Protein AF-0000000084496246 (afdb_homodimer)

Sequence (288 aa):
MFYVNVEGAVYKENKWLVIERSLKEGHAGGLLSLVGGTVENEGDSKDILERTLRRELFEEVGVMVQEKMEYVRNTSFKLDDGSEVIDIVYLCELEEGEPFAKSPEEVNAVYWMTAEEIGNHPKTPIWLIDSIKEAEKLLKNKTAMFYVNVEGAVYKENKWLVIERSLKEGHAGGLLSLVGGTVENEGDSKDILERTLRRELFEEVGVMVQEKMEYVRNTSFKLDDGSEVIDIVYLCELEEGEPFAKSPEEVNAVYWMTAEEIGNHPKTPIWLIDSIKEAEKLLKNKTA

Nearest PDB structures (foldseek):
  4dyw-assembly1_A  TM=8.621E-01  e=1.623E-10  Burkholderia pseudomallei 1710b
  5wy6-assembly1_A  TM=8.062E-01  e=9.740E-10  Arabidopsis thaliana
  5gp0-assembly1_I  TM=8.052E-01  e=3.625E-09  Arabidopsis thaliana
  3i7u-assembly1_B  TM=8.049E-01  e=5.507E-09  Aquifex aeolicus VF5
  2b0v-assembly1_A  TM=8.333E-01  e=1.063E-08  Nitrosomonas europaea

Secondary structure (DSSP, 8-state):
-BEEEEEEEEEETTEEEEEEEPTT-TTTTTSEE-EEEEPPP-SSEESHHHHHHHHHHHHHH--EE-S--EEEEEEEEE-TTS-EEEEEEEEEEEEE-----S-TTTEEEEEEE-HHHHHH-TT--HHHHHHHHHHHHHHHHHH-/-BEEEEEEEEEETTEEEEEEEPTT-TTTTTSEE-EEEEPPP-SSEESHHHHHHHHHHHHHH--EE-S--EEEEEEEEE-TTS-EEEEEEEEEEEEE-----S-TTTEEEEEEE-HHHHHH-TT--HHHHHHHHHHHHHHHHHH-

pLDDT: mean 95.09, std 7.52, range [55.75, 98.94]

Organism: NCBI:txid1637975

Solvent-accessible surface area (backbone atoms only — not comparable to full-atom values): 14973 Å² total; per-residue (Å²): 108,25,41,46,32,31,29,36,50,31,41,56,96,81,22,32,48,35,30,27,30,12,71,80,37,82,92,55,40,58,24,47,34,60,49,45,47,71,64,70,92,74,49,72,45,68,43,53,62,61,52,44,34,52,51,32,32,34,58,37,24,48,31,43,58,46,88,72,61,41,79,58,52,41,34,29,34,63,47,95,88,65,50,38,32,38,40,36,35,28,34,32,39,69,65,44,72,71,73,39,52,62,28,56,78,57,23,63,41,65,43,79,35,35,71,65,55,47,67,69,37,90,50,46,47,69,68,51,46,52,51,51,54,50,39,48,52,54,53,52,59,69,74,98,108,24,41,44,33,28,31,38,51,31,41,55,96,82,21,32,48,34,30,27,29,10,70,81,36,83,92,55,40,57,25,46,35,61,49,45,48,71,63,71,91,74,49,72,44,68,43,53,64,61,51,45,35,52,51,33,36,33,56,36,25,49,31,44,57,46,88,72,62,40,81,57,51,40,34,29,35,63,46,95,87,65,49,37,33,36,39,37,35,27,34,32,39,69,65,44,72,70,73,39,51,63,27,56,77,55,22,62,40,65,42,77,36,35,70,66,54,48,67,68,37,91,49,45,46,69,68,50,47,52,51,51,52,50,39,48,53,54,52,51,60,68,75,96

Foldseek 3Di:
DAWEKEFEFEDDPQWTKKFQWDQLDPPQHRFIDGFIGTQDDDDDDPPSRVVRHQVRQCQFWNFGWDPDKAWQDWDWDADPVGHIYIYTYIYTYTDDDDTFGNPCNTTVGIDTGHLVRLVPDPRRDPVRNVRVVSSVVVVVVVVD/DAWEKEFEFEDDPQWTKKFAWDQLDPPQHRFIDGFIGTQDDDDDDPPSRVVRHQVRQCQFWNFGWDPDKAWQDWDWDADPVGHIYIYTYIYTYTDDDDTFGNPCNTTVGIDTGHLVRLVPDPRHDPVRNVSVVSSVVVVVVVVD

Radius of gyration: 19.77 Å; Cα contacts (8 Å, |Δi|>4): 639; chains: 2; bounding box: 32×54×47 Å

Structure (mmCIF, N/CA/C/O backbone):
data_AF-0000000084496246-model_v1
#
loop_
_entity.id
_entity.type
_entity.pdbx_description
1 polymer 'DNA mismatch repair protein MutT'
#
loop_
_atom_site.group_PDB
_atom_site.id
_atom_site.type_symbol
_atom_site.label_atom_id
_atom_site.label_alt_id
_atom_site.label_comp_id
_atom_site.label_asym_id
_atom_site.label_entity_id
_atom_site.label_seq_id
_atom_site.pdbx_PDB_ins_code
_atom_site.Cartn_x
_atom_site.Cartn_y
_atom_site.Cartn_z
_atom_site.occupancy
_atom_site.B_iso_or_equiv
_atom_site.auth_seq_id
_atom_site.auth_comp_id
_atom_site.auth_asym_id
_atom_site.auth_atom_id
_atom_site.pdbx_PDB_model_num
ATOM 1 N N . MET A 1 1 ? -7.637 -3.65 13.141 1 95.69 1 MET A N 1
ATOM 2 C CA . MET A 1 1 ? -6.352 -4.191 12.719 1 95.69 1 MET A CA 1
ATOM 3 C C . MET A 1 1 ? -6.52 -5.137 11.531 1 95.69 1 MET A C 1
ATOM 5 O O . MET A 1 1 ? -7.578 -5.75 11.367 1 95.69 1 MET A O 1
ATOM 9 N N . PHE A 1 2 ? -5.52 -5.211 10.633 1 98.25 2 PHE A N 1
ATOM 10 C CA . PHE A 1 2 ? -5.582 -6 9.406 1 98.25 2 PHE A CA 1
ATOM 11 C C . PHE A 1 2 ? -4.402 -6.961 9.32 1 98.25 2 PHE A C 1
ATOM 13 O O . PHE A 1 2 ? -3.293 -6.633 9.75 1 98.25 2 PHE A O 1
ATOM 20 N N . TYR A 1 3 ? -4.688 -8.195 8.836 1 98.06 3 TYR A N 1
ATOM 21 C CA . TYR A 1 3 ? -3.592 -8.836 8.125 1 98.06 3 TYR A CA 1
ATOM 22 C C . TYR A 1 3 ? -3.262 -8.094 6.836 1 98.06 3 TYR A C 1
ATOM 24 O O . TYR A 1 3 ? -4.164 -7.66 6.113 1 98.06 3 TYR A O 1
ATOM 32 N N . VAL A 1 4 ? -1.981 -7.934 6.547 1 98.75 4 VAL A N 1
ATOM 33 C CA . VAL A 1 4 ? -1.562 -7.312 5.293 1 98.75 4 VAL A CA 1
ATOM 34 C C . VAL A 1 4 ? -0.897 -8.352 4.395 1 98.75 4 VAL A C 1
ATOM 36 O O . VAL A 1 4 ? 0.096 -8.969 4.781 1 98.75 4 VAL A O 1
ATOM 39 N N . ASN A 1 5 ? -1.499 -8.547 3.24 1 98.56 5 ASN A N 1
ATOM 40 C CA . ASN A 1 5 ? -0.952 -9.438 2.223 1 98.56 5 ASN A CA 1
ATOM 41 C C . ASN A 1 5 ? -0.355 -8.656 1.057 1 98.56 5 ASN A C 1
ATOM 43 O O . ASN A 1 5 ? -0.843 -7.582 0.712 1 98.56 5 ASN A O 1
ATOM 47 N N . VAL A 1 6 ? 0.696 -9.227 0.499 1 98.88 6 VAL A N 1
ATOM 48 C CA . VAL A 1 6 ? 1.279 -8.648 -0.708 1 98.88 6 VAL A CA 1
ATOM 49 C C . VAL A 1 6 ? 1.383 -9.719 -1.794 1 98.88 6 VAL A C 1
ATOM 51 O O . VAL A 1 6 ? 1.672 -10.883 -1.504 1 98.88 6 VAL A O 1
ATOM 54 N N . GLU A 1 7 ? 1.074 -9.305 -3.025 1 98.88 7 GLU A N 1
ATOM 55 C CA . GLU A 1 7 ? 1.208 -10.172 -4.195 1 98.88 7 GLU A CA 1
ATOM 56 C C . GLU A 1 7 ? 1.979 -9.469 -5.312 1 98.88 7 GLU A C 1
ATOM 58 O O . GLU A 1 7 ? 1.951 -8.242 -5.418 1 98.88 7 GLU A O 1
ATOM 63 N N . GLY A 1 8 ? 2.66 -10.242 -6.109 1 98.88 8 GLY A N 1
ATOM 64 C CA . GLY A 1 8 ? 3.428 -9.703 -7.219 1 98.88 8 GLY A CA 1
ATOM 65 C C . GLY A 1 8 ? 2.916 -10.148 -8.578 1 98.88 8 GLY A C 1
ATOM 66 O O . GLY A 1 8 ? 2.873 -11.344 -8.867 1 98.88 8 GLY A O 1
ATOM 67 N N . ALA A 1 9 ? 2.459 -9.219 -9.359 1 98.81 9 ALA A N 1
ATOM 68 C CA . ALA A 1 9 ? 2.254 -9.453 -10.789 1 98.81 9 ALA A CA 1
ATOM 69 C C . ALA A 1 9 ? 3.572 -9.375 -11.555 1 98.81 9 ALA A C 1
ATOM 71 O O . ALA A 1 9 ? 3.996 -8.289 -11.953 1 98.81 9 ALA A O 1
ATOM 72 N N . VAL A 1 10 ? 4.219 -10.492 -11.734 1 98.75 10 VAL A N 1
ATOM 73 C CA . VAL A 1 10 ? 5.523 -10.562 -12.391 1 98.75 10 VAL A CA 1
ATOM 74 C C . VAL A 1 10 ? 5.34 -10.758 -13.891 1 98.75 10 VAL A C 1
ATOM 76 O O . VAL A 1 10 ? 4.695 -11.719 -14.32 1 98.75 10 VAL A O 1
ATOM 79 N N . TYR A 1 11 ? 5.891 -9.875 -14.602 1 97.25 11 TYR A N 1
ATOM 80 C CA . TYR A 1 11 ? 5.703 -9.906 -16.047 1 97.25 11 TYR A CA 1
ATOM 81 C C . TYR A 1 11 ? 7.004 -10.266 -16.766 1 97.25 11 TYR A C 1
ATOM 83 O O . TYR A 1 11 ? 8.086 -9.875 -16.312 1 97.25 11 TYR A O 1
ATOM 91 N N . LYS A 1 12 ? 6.922 -11.047 -17.797 1 94.5 12 LYS A N 1
ATOM 92 C CA . LYS A 1 12 ? 8.016 -11.383 -18.703 1 94.5 12 LYS A CA 1
ATOM 93 C C . LYS A 1 12 ? 7.496 -11.742 -20.078 1 94.5 12 LYS A C 1
ATOM 95 O O . LYS A 1 12 ? 6.664 -12.641 -20.234 1 94.5 12 LYS A O 1
ATOM 100 N N . GLU A 1 13 ? 8.062 -11.078 -21.156 1 92.19 13 GLU A N 1
ATOM 101 C CA . GLU A 1 13 ? 7.75 -11.391 -22.547 1 92.19 13 GLU A CA 1
ATOM 102 C C . GLU A 1 13 ? 6.246 -11.508 -22.766 1 92.19 13 GLU A C 1
ATOM 104 O O . GLU A 1 13 ? 5.766 -12.516 -23.281 1 92.19 13 GLU A O 1
ATOM 109 N N . ASN A 1 14 ? 5.434 -10.625 -22.297 1 92.62 14 ASN A N 1
ATOM 110 C CA . ASN A 1 14 ? 3.996 -10.477 -22.5 1 92.62 14 ASN A CA 1
ATOM 111 C C . ASN A 1 14 ? 3.211 -11.547 -21.734 1 92.62 14 ASN A C 1
ATOM 113 O O . ASN A 1 14 ? 2.072 -11.852 -22.094 1 92.62 14 ASN A O 1
ATOM 117 N N . LYS A 1 15 ? 3.822 -12.203 -20.797 1 97.88 15 LYS A N 1
ATOM 118 C CA . LYS A 1 15 ? 3.145 -13.18 -19.953 1 97.88 15 LYS A CA 1
ATOM 119 C C . LYS A 1 15 ? 3.295 -12.836 -18.484 1 97.88 15 LYS A C 1
ATOM 121 O O . LYS A 1 15 ? 4.188 -12.078 -18.094 1 97.88 15 LYS A O 1
ATOM 126 N N . TRP A 1 16 ? 2.438 -13.398 -17.734 1 98.62 16 TRP A N 1
ATOM 127 C CA . TRP A 1 16 ? 2.393 -13.195 -16.297 1 98.62 16 TRP A CA 1
ATOM 128 C C . TRP A 1 16 ? 2.73 -14.484 -15.555 1 98.62 16 TRP A C 1
ATOM 130 O O . TRP A 1 16 ? 2.281 -15.562 -15.938 1 98.62 16 TRP A O 1
ATOM 140 N N . LEU A 1 17 ? 3.539 -14.359 -14.492 1 98.75 17 LEU A N 1
ATOM 141 C CA . LEU A 1 17 ? 3.799 -15.492 -13.602 1 98.75 17 LEU A CA 1
ATOM 142 C C . LEU A 1 17 ? 2.596 -15.773 -12.711 1 98.75 17 LEU A C 1
ATOM 144 O O . LEU A 1 17 ? 2.195 -14.914 -11.914 1 98.75 17 LEU A O 1
ATOM 148 N N . VAL A 1 18 ? 2.023 -16.938 -12.844 1 98.62 18 VAL A N 1
ATOM 149 C CA . VAL A 1 18 ? 0.861 -17.359 -12.078 1 98.62 18 VAL A CA 1
ATOM 150 C C . VAL A 1 18 ? 1.144 -18.719 -11.43 1 98.62 18 VAL A C 1
ATOM 152 O O . VAL A 1 18 ? 1.862 -19.547 -11.992 1 98.62 18 VAL A O 1
ATOM 155 N N . ILE A 1 19 ? 0.586 -18.891 -10.258 1 98.5 19 ILE A N 1
ATOM 156 C CA . ILE A 1 19 ? 0.769 -20.172 -9.586 1 98.5 19 ILE A CA 1
ATOM 157 C C . ILE A 1 19 ? -0.589 -20.828 -9.352 1 98.5 19 ILE A C 1
ATOM 159 O O . ILE A 1 19 ? -1.62 -20.156 -9.336 1 98.5 19 ILE A O 1
ATOM 163 N N . GLU A 1 20 ? -0.596 -22.094 -9.258 1 97.06 20 GLU A N 1
ATOM 164 C CA . GLU A 1 20 ? -1.712 -22.844 -8.688 1 97.06 20 GLU A CA 1
ATOM 165 C C . GLU A 1 20 ? -1.489 -23.125 -7.203 1 97.06 20 GLU A C 1
ATOM 167 O O . GLU A 1 20 ? -0.506 -23.766 -6.824 1 97.06 20 GLU A O 1
ATOM 172 N N . ARG A 1 21 ? -2.371 -22.594 -6.375 1 94.44 21 ARG A N 1
ATOM 173 C CA . ARG A 1 21 ? -2.221 -22.766 -4.93 1 94.44 21 ARG A CA 1
ATOM 174 C C . ARG A 1 21 ? -2.379 -24.219 -4.531 1 94.44 21 ARG A C 1
ATOM 176 O O . ARG A 1 21 ? -3.217 -24.938 -5.09 1 94.44 21 ARG A O 1
ATOM 183 N N . SER A 1 22 ? -1.653 -24.578 -3.516 1 90.06 22 SER A N 1
ATOM 184 C CA . SER A 1 22 ? -1.74 -25.938 -3.018 1 90.06 22 SER A CA 1
ATOM 185 C C . SER A 1 22 ? -3.125 -26.234 -2.453 1 90.06 22 SER A C 1
ATOM 187 O O . SER A 1 22 ? -3.781 -25.344 -1.907 1 90.06 22 SER A O 1
ATOM 189 N N . LEU A 1 23 ? -3.527 -27.5 -2.527 1 82.81 23 LEU A N 1
ATOM 190 C CA . LEU A 1 23 ? -4.836 -27.906 -2.035 1 82.81 23 LEU A CA 1
ATOM 191 C C . LEU A 1 23 ? -4.906 -27.797 -0.516 1 82.81 23 LEU A C 1
ATOM 193 O O . LEU A 1 23 ? -5.996 -27.797 0.061 1 82.81 23 LEU A O 1
ATOM 197 N N . LYS A 1 24 ? -3.814 -27.812 0.072 1 77.56 24 LYS A N 1
ATOM 198 C CA . LYS A 1 24 ? -3.73 -27.734 1.527 1 77.56 24 LYS A CA 1
ATOM 199 C C . LYS A 1 24 ? -4.051 -26.328 2.025 1 77.56 24 LYS A C 1
ATOM 201 O O . LYS A 1 24 ? -4.289 -26.125 3.217 1 77.56 24 LYS A O 1
ATOM 206 N N . GLU A 1 25 ? -4.164 -25.5 0.973 1 69.12 25 GLU A N 1
ATOM 207 C CA . GLU A 1 25 ? -4.445 -24.125 1.352 1 69.12 25 GLU A CA 1
ATOM 208 C C . GLU A 1 25 ? -5.934 -23.906 1.618 1 69.12 25 GLU A C 1
ATOM 210 O O . GLU A 1 25 ? -6.777 -24.391 0.857 1 69.12 25 GLU A O 1
ATOM 215 N N . GLY A 1 26 ? -6.449 -23.453 2.74 1 64.12 26 GLY A N 1
ATOM 216 C CA . GLY A 1 26 ? -7.812 -23.281 3.219 1 64.12 26 GLY A CA 1
ATOM 217 C C . GLY A 1 26 ? -8.695 -22.531 2.244 1 64.12 26 GLY A C 1
ATOM 218 O O . GLY A 1 26 ? -9.633 -23.094 1.683 1 64.12 26 GLY A O 1
ATOM 219 N N . HIS A 1 27 ? -8.602 -21.375 1.945 1 58.88 27 HIS A N 1
ATOM 220 C CA . HIS A 1 27 ? -9.625 -20.531 1.364 1 58.88 27 HIS A CA 1
ATOM 221 C C . HIS A 1 27 ? -9.594 -20.578 -0.159 1 58.88 27 HIS A C 1
ATOM 223 O O . HIS A 1 27 ? -10.633 -20.438 -0.812 1 58.88 27 HIS A O 1
ATOM 229 N N . ALA A 1 28 ? -8.469 -21 -0.792 1 68.56 28 ALA A N 1
ATOM 230 C CA . ALA A 1 28 ? -8.367 -20.922 -2.246 1 68.56 28 ALA A CA 1
ATOM 231 C C . ALA A 1 28 ? -7.504 -22.047 -2.801 1 68.56 28 ALA A C 1
ATOM 233 O O . ALA A 1 28 ? -6.82 -21.875 -3.812 1 68.56 28 ALA A O 1
ATOM 234 N N . GLY A 1 29 ? -7.719 -23.062 -2.078 1 81.5 29 GLY A N 1
ATOM 235 C CA . GLY A 1 29 ? -6.91 -24.188 -2.537 1 81.5 29 GLY A CA 1
ATOM 236 C C . GLY A 1 29 ? -7.273 -24.641 -3.936 1 81.5 29 GLY A C 1
ATOM 237 O O . GLY A 1 29 ? -8.453 -24.703 -4.293 1 81.5 29 GLY A O 1
ATOM 238 N N . GLY A 1 30 ? -6.191 -24.75 -4.879 1 89.44 30 GLY A N 1
ATOM 239 C CA . GLY A 1 30 ? -6.379 -25.266 -6.223 1 89.44 30 GLY A CA 1
ATOM 240 C C . GLY A 1 30 ? -6.645 -24.188 -7.25 1 89.44 30 GLY A C 1
ATOM 241 O O . GLY A 1 30 ? -6.605 -24.438 -8.453 1 89.44 30 GLY A O 1
ATOM 242 N N . LEU A 1 31 ? -6.875 -23 -6.797 1 95.62 31 LEU A N 1
ATOM 243 C CA . LEU A 1 31 ? -7.125 -21.891 -7.703 1 95.62 31 LEU A CA 1
ATOM 244 C C . LEU A 1 31 ? -5.816 -21.234 -8.133 1 95.62 31 LEU A C 1
ATOM 246 O O . LEU A 1 31 ? -4.789 -21.391 -7.469 1 95.62 31 LEU A O 1
ATOM 250 N N . LEU A 1 32 ? -5.879 -20.531 -9.281 1 98 32 LEU A N 1
ATOM 251 C CA . LEU A 1 32 ? -4.746 -19.719 -9.727 1 98 32 LEU A CA 1
ATOM 252 C C . LEU A 1 32 ? -4.625 -18.453 -8.898 1 98 32 LEU A C 1
ATOM 254 O O . LEU A 1 32 ? -5.633 -17.891 -8.453 1 98 32 LEU A O 1
ATOM 258 N N . SER A 1 33 ? -3.414 -18.047 -8.734 1 98.12 33 SER A N 1
ATOM 259 C CA . SER A 1 33 ? -3.141 -16.844 -7.961 1 98.12 33 SER A CA 1
ATOM 260 C C . SER A 1 33 ? -1.811 -16.219 -8.367 1 98.12 33 SER A C 1
ATOM 262 O O . SER A 1 33 ? -1.004 -16.844 -9.055 1 98.12 33 SER A O 1
ATOM 264 N N . LEU A 1 34 ? -1.665 -14.977 -8.016 1 98.75 34 LEU A N 1
ATOM 265 C CA . LEU A 1 34 ? -0.332 -14.383 -8.008 1 98.75 34 LEU A CA 1
ATOM 266 C C . LEU A 1 34 ? 0.5 -14.93 -6.855 1 98.75 34 LEU A C 1
ATOM 268 O O . LEU A 1 34 ? -0.037 -15.562 -5.941 1 98.75 34 LEU A O 1
ATOM 272 N N . VAL A 1 35 ? 1.812 -14.742 -6.938 1 98.56 35 VAL A N 1
ATOM 273 C CA . VAL A 1 35 ? 2.703 -15.133 -5.852 1 98.56 35 VAL A CA 1
ATOM 274 C C . VAL A 1 35 ? 2.699 -14.055 -4.766 1 98.56 35 VAL A C 1
ATOM 276 O O . VAL A 1 35 ? 2.771 -12.859 -5.066 1 98.56 35 VAL A O 1
ATOM 279 N N . GLY A 1 36 ? 2.623 -14.438 -3.545 1 98.31 36 GLY A N 1
ATOM 280 C CA . GLY A 1 36 ? 2.621 -13.477 -2.457 1 98.31 36 GLY A CA 1
ATOM 281 C C . GLY A 1 36 ? 2.512 -14.117 -1.088 1 98.31 36 GLY A C 1
ATOM 282 O O . GLY A 1 36 ? 2.705 -15.328 -0.95 1 98.31 36 GLY A O 1
ATOM 283 N N . GLY A 1 37 ? 2.297 -13.289 -0.068 1 97.94 37 GLY A N 1
ATOM 284 C CA . GLY A 1 37 ? 2.205 -13.773 1.301 1 97.94 37 GLY A CA 1
ATOM 285 C C . GLY A 1 37 ? 1.859 -12.68 2.295 1 97.94 37 GLY A C 1
ATOM 286 O O . GLY A 1 37 ? 1.604 -11.539 1.907 1 97.94 37 GLY A O 1
ATOM 287 N N . THR A 1 38 ? 1.816 -13.109 3.523 1 98.06 38 THR A N 1
ATOM 288 C CA . THR A 1 38 ? 1.42 -12.219 4.605 1 98.06 38 THR A CA 1
ATOM 289 C C . THR A 1 38 ? 2.635 -11.5 5.188 1 98.06 38 THR A C 1
ATOM 291 O O . THR A 1 38 ? 3.686 -12.109 5.387 1 98.06 38 THR A O 1
ATOM 294 N N . VAL A 1 39 ? 2.488 -10.18 5.391 1 98.69 39 VAL A N 1
ATOM 295 C CA . VAL A 1 39 ? 3.547 -9.383 6.004 1 98.69 39 VAL A CA 1
ATOM 296 C C . VAL A 1 39 ? 3.719 -9.789 7.465 1 98.69 39 VAL A C 1
ATOM 298 O O . VAL A 1 39 ? 2.736 -9.953 8.195 1 98.69 39 VAL A O 1
ATOM 301 N N . GLU A 1 40 ? 4.918 -10.023 7.82 1 97.06 40 GLU A N 1
ATOM 302 C CA . GLU A 1 40 ? 5.238 -10.352 9.211 1 97.06 40 GLU A CA 1
ATOM 303 C C . GLU A 1 40 ? 5.699 -9.109 9.977 1 97.06 40 GLU A C 1
ATOM 305 O O . GLU A 1 40 ? 6.27 -8.188 9.391 1 97.06 40 GLU A O 1
ATOM 310 N N . ASN A 1 41 ? 5.516 -9.195 11.227 1 94.31 41 ASN A N 1
ATOM 311 C CA . ASN A 1 41 ? 5.957 -8.094 12.062 1 94.31 41 ASN A CA 1
ATOM 312 C C . ASN A 1 41 ? 7.477 -7.984 12.102 1 94.31 41 ASN A C 1
ATOM 314 O O . ASN A 1 41 ? 8.164 -8.977 12.367 1 94.31 41 ASN A O 1
ATOM 318 N N . GLU A 1 42 ? 7.965 -6.801 11.836 1 90.5 42 GLU A N 1
ATOM 319 C CA . GLU A 1 42 ? 9.406 -6.586 11.844 1 90.5 42 GLU A CA 1
ATOM 320 C C . GLU A 1 42 ? 9.781 -5.367 12.68 1 90.5 42 GLU A C 1
ATOM 322 O O . GLU A 1 42 ? 10.961 -5.023 12.797 1 90.5 42 GLU A O 1
ATOM 327 N N . GLY A 1 43 ? 8.836 -4.766 13.336 1 92.38 43 GLY A N 1
ATOM 328 C CA . GLY A 1 43 ? 9.102 -3.514 14.023 1 92.38 43 GLY A CA 1
ATOM 329 C C . GLY A 1 43 ? 9.328 -2.35 13.078 1 92.38 43 GLY A C 1
ATOM 330 O O . GLY A 1 43 ? 8.609 -2.203 12.086 1 92.38 43 GLY A O 1
ATOM 331 N N . ASP A 1 44 ? 10.32 -1.449 13.445 1 95.25 44 ASP A N 1
ATOM 332 C CA . ASP A 1 44 ? 10.594 -0.272 12.625 1 95.25 44 ASP A CA 1
ATOM 333 C C . ASP A 1 44 ? 11.352 -0.649 11.352 1 95.25 44 ASP A C 1
ATOM 335 O O . ASP A 1 44 ? 12.469 -1.163 11.422 1 95.25 44 ASP A O 1
ATOM 339 N N . SER A 1 45 ? 10.742 -0.419 10.273 1 96.69 45 SER A N 1
ATOM 340 C CA . SER A 1 45 ? 11.398 -0.737 9.008 1 96.69 45 SER A CA 1
ATOM 341 C C . SER A 1 45 ? 10.82 0.092 7.863 1 96.69 45 SER A C 1
ATOM 343 O O . SER A 1 45 ? 9.828 0.797 8.039 1 96.69 45 SER A O 1
ATOM 345 N N . LYS A 1 46 ? 11.586 0.109 6.738 1 97.75 46 LYS A N 1
ATOM 346 C CA . LYS A 1 46 ? 11.148 0.736 5.496 1 97.75 46 LYS A CA 1
ATOM 347 C C . LYS A 1 46 ? 10.875 -0.31 4.418 1 97.75 46 LYS A C 1
ATOM 349 O O . LYS A 1 46 ? 11.531 -1.354 4.379 1 97.75 46 LYS A O 1
ATOM 354 N N . ASP A 1 47 ? 9.922 -0.026 3.555 1 98.25 47 ASP A N 1
ATOM 355 C CA . ASP A 1 47 ? 9.617 -0.842 2.383 1 98.25 47 ASP A CA 1
ATOM 356 C C . ASP A 1 47 ? 9.305 -2.281 2.781 1 98.25 47 ASP A C 1
ATOM 358 O O . ASP A 1 47 ? 9.773 -3.227 2.146 1 98.25 47 ASP A O 1
ATOM 362 N N . ILE A 1 48 ? 8.562 -2.402 3.879 1 98.44 48 ILE A N 1
ATOM 363 C CA . ILE A 1 48 ? 8.281 -3.729 4.414 1 98.44 48 ILE A CA 1
ATOM 364 C C . ILE A 1 48 ? 7.426 -4.516 3.42 1 98.44 48 ILE A C 1
ATOM 366 O O . ILE A 1 48 ? 7.559 -5.734 3.307 1 98.44 48 ILE A O 1
ATOM 370 N N . LEU A 1 49 ? 6.586 -3.85 2.643 1 98.81 49 LEU A N 1
ATOM 371 C CA . LEU A 1 49 ? 5.73 -4.516 1.67 1 98.81 49 LEU A CA 1
ATOM 372 C C . LEU A 1 49 ? 6.555 -5.113 0.535 1 98.81 49 LEU A C 1
ATOM 374 O O . LEU A 1 49 ? 6.438 -6.305 0.234 1 98.81 49 LEU A O 1
ATOM 378 N N . GLU A 1 50 ? 7.395 -4.277 -0.026 1 98.69 50 GLU A N 1
ATOM 379 C CA . GLU A 1 50 ? 8.25 -4.73 -1.117 1 98.69 50 GLU A CA 1
ATOM 380 C C . GLU A 1 50 ? 9.211 -5.82 -0.649 1 98.69 50 GLU A C 1
ATOM 382 O O . GLU A 1 50 ? 9.445 -6.797 -1.363 1 98.69 50 GLU A O 1
ATOM 387 N N . ARG A 1 51 ? 9.789 -5.648 0.499 1 98.06 51 ARG A N 1
ATOM 388 C CA . ARG A 1 51 ? 10.727 -6.637 1.033 1 98.06 51 ARG A CA 1
ATOM 389 C C . ARG A 1 51 ? 10.023 -7.973 1.271 1 98.06 51 ARG A C 1
ATOM 391 O O . ARG A 1 51 ? 10.586 -9.031 0.981 1 98.06 51 ARG A O 1
ATOM 398 N N . THR A 1 52 ? 8.844 -7.914 1.827 1 98.56 52 THR A N 1
ATOM 399 C CA . THR A 1 52 ? 8.055 -9.125 2.027 1 98.56 52 THR A CA 1
ATOM 400 C C . THR A 1 52 ? 7.812 -9.836 0.699 1 98.56 52 THR A C 1
ATOM 402 O O . THR A 1 52 ? 7.992 -11.055 0.597 1 98.56 52 THR A O 1
ATOM 405 N N . LEU A 1 53 ? 7.445 -9.086 -0.313 1 98.75 53 LEU A N 1
ATOM 406 C CA . LEU A 1 53 ? 7.133 -9.672 -1.609 1 98.75 53 LEU A CA 1
ATOM 407 C C . LEU A 1 53 ? 8.367 -10.336 -2.219 1 98.75 53 LEU A C 1
ATOM 409 O O . LEU A 1 53 ? 8.281 -11.453 -2.738 1 98.75 53 LEU A O 1
ATOM 413 N N . ARG A 1 54 ? 9.5 -9.641 -2.107 1 98.5 54 ARG A N 1
ATOM 414 C CA . ARG A 1 54 ? 10.734 -10.219 -2.627 1 98.5 54 ARG A CA 1
ATOM 415 C C . ARG A 1 54 ? 11.055 -11.547 -1.941 1 98.5 54 ARG A C 1
ATOM 417 O O . ARG A 1 54 ? 11.445 -12.508 -2.598 1 98.5 54 ARG A O 1
ATOM 424 N N . ARG A 1 55 ? 10.93 -11.562 -0.662 1 97.75 55 ARG A N 1
ATOM 425 C CA . ARG A 1 55 ? 11.172 -12.781 0.097 1 97.75 55 ARG A CA 1
ATOM 426 C C . ARG A 1 55 ? 10.219 -13.891 -0.333 1 97.75 55 ARG A C 1
ATOM 428 O O . ARG A 1 55 ? 10.648 -15.023 -0.568 1 97.75 55 ARG A O 1
ATOM 435 N N . GLU A 1 56 ? 8.938 -13.586 -0.459 1 98.56 56 GLU A N 1
ATOM 436 C CA . GLU A 1 56 ? 7.926 -14.57 -0.824 1 98.56 56 GLU A CA 1
ATOM 437 C C . GLU A 1 56 ? 8.172 -15.125 -2.225 1 98.56 56 GLU A C 1
ATOM 439 O O . GLU A 1 56 ? 7.992 -16.312 -2.465 1 98.56 56 GLU A O 1
ATOM 444 N N . LEU A 1 57 ? 8.539 -14.273 -3.188 1 98.81 57 LEU A N 1
ATOM 445 C CA . LEU A 1 57 ? 8.82 -14.695 -4.555 1 98.81 57 LEU A CA 1
ATOM 446 C C . LEU A 1 57 ? 9.977 -15.688 -4.59 1 98.81 57 LEU A C 1
ATOM 448 O O . LEU A 1 57 ? 9.906 -16.703 -5.281 1 98.81 57 LEU A O 1
ATOM 452 N N . PHE A 1 58 ? 10.984 -15.367 -3.809 1 98.62 58 PHE A N 1
ATOM 453 C CA . PHE A 1 58 ? 12.133 -16.266 -3.76 1 98.62 58 PHE A CA 1
ATOM 454 C C . PHE A 1 58 ? 11.766 -17.562 -3.053 1 98.62 58 PHE A C 1
ATOM 456 O O . PHE A 1 58 ? 12.117 -18.656 -3.52 1 98.62 58 PHE A O 1
ATOM 463 N N . GLU A 1 59 ? 11.094 -17.5 -1.944 1 98.38 59 GLU A N 1
ATOM 464 C CA . GLU A 1 59 ? 10.766 -18.656 -1.119 1 98.38 59 GLU A CA 1
ATOM 465 C C . GLU A 1 59 ? 9.805 -19.594 -1.843 1 98.38 59 GLU A C 1
ATOM 467 O O . GLU A 1 59 ? 9.938 -20.812 -1.752 1 98.38 59 GLU A O 1
ATOM 472 N N . GLU A 1 60 ? 8.828 -19.047 -2.568 1 98.44 60 GLU A N 1
ATOM 473 C CA . GLU A 1 60 ? 7.746 -19.859 -3.107 1 98.44 60 GLU A CA 1
ATOM 474 C C . GLU A 1 60 ? 8.078 -20.359 -4.516 1 98.44 60 GLU A C 1
ATOM 476 O O . GLU A 1 60 ? 7.707 -21.469 -4.891 1 98.44 60 GLU A O 1
ATOM 481 N N . VAL A 1 61 ? 8.805 -19.453 -5.352 1 98.69 61 VAL A N 1
ATOM 482 C CA . VAL A 1 61 ? 8.938 -19.828 -6.754 1 98.69 61 VAL A CA 1
ATOM 483 C C . VAL A 1 61 ? 10.375 -19.578 -7.223 1 98.69 61 VAL A C 1
ATOM 485 O O . VAL A 1 61 ? 10.664 -19.672 -8.414 1 98.69 61 VAL A O 1
ATOM 488 N N . GLY A 1 62 ? 11.266 -19.141 -6.422 1 98.62 62 GLY A N 1
ATOM 489 C CA . GLY A 1 62 ? 12.695 -19.156 -6.66 1 98.62 62 GLY A CA 1
ATOM 490 C C . GLY A 1 62 ? 13.148 -18.031 -7.578 1 98.62 62 GLY A C 1
ATOM 491 O O . GLY A 1 62 ? 14.18 -18.141 -8.25 1 98.62 62 GLY A O 1
ATOM 492 N N . VAL A 1 63 ? 12.43 -16.891 -7.648 1 98.44 63 VAL A N 1
ATOM 493 C CA . VAL A 1 63 ? 12.82 -15.852 -8.594 1 98.44 63 VAL A CA 1
ATOM 494 C C . VAL A 1 63 ? 13.188 -14.578 -7.836 1 98.44 63 VAL A C 1
ATOM 496 O O . VAL A 1 63 ? 12.781 -14.391 -6.691 1 98.44 63 VAL A O 1
ATOM 499 N N . MET A 1 64 ? 13.992 -13.797 -8.5 1 98.06 64 MET A N 1
ATOM 500 C CA . MET A 1 64 ? 14.312 -12.438 -8.086 1 98.06 64 MET A CA 1
ATOM 501 C C . MET A 1 64 ? 13.742 -11.422 -9.07 1 98.06 64 MET A C 1
ATOM 503 O O . MET A 1 64 ? 13.766 -11.641 -10.281 1 98.06 64 MET A O 1
ATOM 507 N N . VAL A 1 65 ? 13.234 -10.352 -8.539 1 98.25 65 VAL A N 1
ATOM 508 C CA . VAL A 1 65 ? 12.664 -9.297 -9.375 1 98.25 65 VAL A CA 1
ATOM 509 C C . VAL A 1 65 ? 13.484 -8.023 -9.227 1 98.25 65 VAL A C 1
ATOM 511 O O . VAL A 1 65 ? 14.289 -7.891 -8.297 1 98.25 65 VAL A O 1
ATOM 514 N N . GLN A 1 66 ? 13.273 -7.133 -10.141 1 96.62 66 GLN A N 1
ATOM 515 C CA . GLN A 1 66 ? 13.938 -5.84 -10.078 1 96.62 66 GLN A CA 1
ATOM 516 C C . GLN A 1 66 ? 13.594 -5.098 -8.789 1 96.62 66 GLN A C 1
ATOM 518 O O . GLN A 1 66 ? 12.508 -5.289 -8.234 1 96.62 66 GLN A O 1
ATOM 523 N N . GLU A 1 67 ? 14.523 -4.289 -8.391 1 94.88 67 GLU A N 1
ATOM 524 C CA . GLU A 1 67 ? 14.352 -3.537 -7.148 1 94.88 67 GLU A CA 1
ATOM 525 C C . GLU A 1 67 ? 13.094 -2.666 -7.199 1 94.88 67 GLU A C 1
ATOM 527 O O . GLU A 1 67 ? 12.344 -2.594 -6.227 1 94.88 67 GLU A O 1
ATOM 532 N N . LYS A 1 68 ? 12.945 -2.031 -8.344 1 92.94 68 LYS A N 1
ATOM 533 C CA . LYS A 1 68 ? 11.797 -1.146 -8.492 1 92.94 68 LYS A CA 1
ATOM 534 C C . LYS A 1 68 ? 10.516 -1.942 -8.727 1 92.94 68 LYS A C 1
ATOM 536 O O . LYS A 1 68 ? 10.445 -2.752 -9.656 1 92.94 68 LYS A O 1
ATOM 541 N N . MET A 1 69 ? 9.594 -1.819 -7.887 1 97.25 69 MET A N 1
ATOM 542 C CA . MET A 1 69 ? 8.25 -2.361 -8.023 1 97.25 69 MET A CA 1
ATOM 543 C C . MET A 1 69 ? 7.215 -1.243 -8.086 1 97.25 69 MET A C 1
ATOM 545 O O . MET A 1 69 ? 7.418 -0.167 -7.523 1 97.25 69 MET A O 1
ATOM 549 N N . GLU A 1 70 ? 6.191 -1.534 -8.805 1 97.12 70 GLU A N 1
ATOM 550 C CA . GLU A 1 70 ? 5.176 -0.497 -8.945 1 97.12 70 GLU A CA 1
ATOM 551 C C . GLU A 1 70 ? 3.855 -0.93 -8.312 1 97.12 70 GLU A C 1
ATOM 553 O O . GLU A 1 70 ? 3.342 -2.01 -8.609 1 97.12 70 GLU A O 1
ATOM 558 N N . TYR A 1 71 ? 3.332 -0.09 -7.441 1 98.5 71 TYR A N 1
ATOM 559 C CA . TYR A 1 71 ? 2.035 -0.333 -6.82 1 98.5 71 TYR A CA 1
ATOM 560 C C . TYR A 1 71 ? 0.942 -0.465 -7.875 1 98.5 71 TYR A C 1
ATOM 562 O O . TYR A 1 71 ? 0.84 0.366 -8.781 1 98.5 71 TYR A O 1
ATOM 570 N N . VAL A 1 72 ? 0.08 -1.495 -7.742 1 98.62 72 VAL A N 1
ATOM 571 C CA . VAL A 1 72 ? -0.964 -1.745 -8.727 1 98.62 72 VAL A CA 1
ATOM 572 C C . VAL A 1 72 ? -2.33 -1.415 -8.133 1 98.62 72 VAL A C 1
ATOM 574 O O . VAL A 1 72 ? -3.039 -0.538 -8.633 1 98.62 72 VAL A O 1
ATOM 577 N N . ARG A 1 73 ? -2.658 -2.133 -7.07 1 98.5 73 ARG A N 1
ATOM 578 C CA . ARG A 1 73 ? -3.979 -1.968 -6.473 1 98.5 73 ARG A CA 1
ATOM 579 C C . ARG A 1 73 ? -4.02 -2.562 -5.07 1 98.5 73 ARG A C 1
ATOM 581 O O . ARG A 1 73 ? -3.092 -3.26 -4.656 1 98.5 73 ARG A O 1
ATOM 588 N N . ASN A 1 74 ? -5.074 -2.252 -4.371 1 98.75 74 ASN A N 1
ATOM 589 C CA . ASN A 1 74 ? -5.34 -2.893 -3.086 1 98.75 74 ASN A CA 1
ATOM 590 C C . ASN A 1 74 ? -6.816 -3.258 -2.938 1 98.75 74 ASN A C 1
ATOM 592 O O . ASN A 1 74 ? -7.68 -2.631 -3.551 1 98.75 74 ASN A O 1
ATOM 596 N N . THR A 1 75 ? -7.082 -4.266 -2.168 1 98.44 75 THR A N 1
ATOM 597 C CA . THR A 1 75 ? -8.414 -4.727 -1.801 1 98.44 75 THR A CA 1
ATOM 598 C C . THR A 1 75 ? -8.469 -5.121 -0.327 1 98.44 75 THR A C 1
ATOM 600 O O . THR A 1 75 ? -7.43 -5.379 0.287 1 98.44 75 THR A O 1
ATOM 603 N N . SER A 1 76 ? -9.641 -5.094 0.233 1 98.25 76 SER A N 1
ATOM 604 C CA . SER A 1 76 ? -9.852 -5.637 1.57 1 98.25 76 SER A CA 1
ATOM 605 C C . SER A 1 76 ? -10.922 -6.723 1.563 1 98.25 76 SER A C 1
ATOM 607 O O . SER A 1 76 ? -11.836 -6.699 0.73 1 98.25 76 SER A O 1
ATOM 609 N N . PHE A 1 77 ? -10.797 -7.699 2.395 1 97.19 77 PHE A N 1
ATOM 610 C CA . PHE A 1 77 ? -11.773 -8.766 2.557 1 97.19 77 PHE A CA 1
ATOM 611 C C . PHE A 1 77 ? -11.68 -9.383 3.945 1 97.19 77 PHE A C 1
ATOM 613 O O . PHE A 1 77 ? -10.742 -9.102 4.695 1 97.19 77 PHE A O 1
ATOM 620 N N . LYS A 1 78 ? -12.727 -10.195 4.242 1 95.5 78 LYS A N 1
ATOM 621 C CA . LYS A 1 78 ? -12.797 -10.852 5.539 1 95.5 78 LYS A CA 1
ATOM 622 C C . LYS A 1 78 ? -12.531 -12.352 5.406 1 95.5 78 LYS A C 1
ATOM 624 O O . LYS A 1 78 ? -13.031 -12.992 4.48 1 95.5 78 LYS A O 1
ATOM 629 N N . LEU A 1 79 ? -11.664 -12.844 6.348 1 93.44 79 LEU A N 1
ATOM 630 C CA . LEU A 1 79 ? -11.477 -14.289 6.43 1 93.44 79 LEU A CA 1
ATOM 631 C C . LEU A 1 79 ? -12.633 -14.938 7.184 1 93.44 79 LEU A C 1
ATOM 633 O O . LEU A 1 79 ? -13.453 -14.25 7.789 1 93.44 79 LEU A O 1
ATOM 637 N N . ASP A 1 80 ? -12.688 -16.266 7.141 1 91.12 80 ASP A N 1
ATOM 638 C CA . ASP A 1 80 ? -13.758 -17.031 7.777 1 91.12 80 ASP A CA 1
ATOM 639 C C . ASP A 1 80 ? -13.781 -16.797 9.281 1 91.12 80 ASP A C 1
ATOM 641 O O . ASP A 1 80 ? -14.844 -16.797 9.906 1 91.12 80 ASP A O 1
ATOM 645 N N . ASP A 1 81 ? -12.641 -16.547 9.875 1 93.31 81 ASP A N 1
ATOM 646 C CA . ASP A 1 81 ? -12.547 -16.391 11.32 1 93.31 81 ASP A CA 1
ATOM 647 C C . ASP A 1 81 ? -12.867 -14.953 11.727 1 93.31 81 ASP A C 1
ATOM 649 O O . ASP A 1 81 ? -12.75 -14.594 12.906 1 93.31 81 ASP A O 1
ATOM 653 N N . GLY A 1 82 ? -13.148 -14.156 10.758 1 93.19 82 GLY A N 1
ATOM 654 C CA . GLY A 1 82 ? -13.555 -12.781 11.039 1 93.19 82 GLY A CA 1
ATOM 655 C C . GLY A 1 82 ? -12.422 -11.781 10.883 1 93.19 82 GLY A C 1
ATOM 656 O O . GLY A 1 82 ? -12.648 -10.57 10.906 1 93.19 82 GLY A O 1
ATOM 657 N N . SER A 1 83 ? -11.219 -12.266 10.664 1 95.19 83 SER A N 1
ATOM 658 C CA . SER A 1 83 ? -10.086 -11.359 10.508 1 95.19 83 SER A CA 1
ATOM 659 C C . SER A 1 83 ? -10.172 -10.586 9.195 1 95.19 83 SER A C 1
ATOM 661 O O . SER A 1 83 ? -10.648 -11.109 8.188 1 95.19 83 SER A O 1
ATOM 663 N N . GLU A 1 84 ? -9.742 -9.344 9.273 1 97.25 84 GLU A N 1
ATOM 664 C CA . GLU A 1 84 ? -9.742 -8.492 8.094 1 97.25 84 GLU A CA 1
ATOM 665 C C . GLU A 1 84 ? -8.375 -8.5 7.406 1 97.25 84 GLU A C 1
ATOM 667 O O . GLU A 1 84 ? -7.34 -8.516 8.07 1 97.25 84 GLU A O 1
ATOM 672 N N . VAL A 1 85 ? -8.445 -8.508 6.07 1 98.19 85 VAL A N 1
ATOM 673 C CA . VAL A 1 85 ? -7.219 -8.547 5.285 1 98.19 85 VAL A CA 1
ATOM 674 C C . VAL A 1 85 ? -7.184 -7.375 4.309 1 98.19 85 VAL A C 1
ATOM 676 O O . VAL A 1 85 ? -8.195 -7.047 3.689 1 98.19 85 VAL A O 1
ATOM 679 N N . ILE A 1 86 ? -6.086 -6.68 4.254 1 98.75 86 ILE A N 1
ATOM 680 C CA . ILE A 1 86 ? -5.781 -5.816 3.115 1 98.75 86 ILE A CA 1
ATOM 681 C C . ILE A 1 86 ? -4.746 -6.492 2.219 1 98.75 86 ILE A C 1
ATOM 683 O O . ILE A 1 86 ? -3.695 -6.926 2.695 1 98.75 86 ILE A O 1
ATOM 687 N N . ASP A 1 87 ? -5.113 -6.652 0.979 1 98.69 87 ASP A N 1
ATOM 688 C CA . ASP A 1 87 ? -4.215 -7.23 -0.017 1 98.69 87 ASP A CA 1
ATOM 689 C C . ASP A 1 87 ? -3.674 -6.156 -0.959 1 98.69 87 ASP A C 1
ATOM 691 O O . ASP A 1 87 ? -4.438 -5.352 -1.494 1 98.69 87 ASP A O 1
ATOM 695 N N . ILE A 1 88 ? -2.361 -6.125 -1.121 1 98.94 88 ILE A N 1
ATOM 696 C CA . ILE A 1 88 ? -1.711 -5.145 -1.983 1 98.94 88 ILE A CA 1
ATOM 697 C C . ILE A 1 88 ? -0.947 -5.863 -3.094 1 98.94 88 ILE A C 1
ATOM 699 O O . ILE A 1 88 ? -0.179 -6.789 -2.83 1 98.94 88 ILE A O 1
ATOM 703 N N . VAL A 1 89 ? -1.164 -5.41 -4.34 1 98.94 89 VAL A N 1
ATOM 704 C CA . VAL A 1 89 ? -0.537 -6.027 -5.504 1 98.94 89 VAL A CA 1
ATOM 705 C C . VAL A 1 89 ? 0.5 -5.074 -6.098 1 98.94 89 VAL A C 1
ATOM 707 O O . VAL A 1 89 ? 0.251 -3.875 -6.223 1 98.94 89 VAL A O 1
ATOM 710 N N . TYR A 1 90 ? 1.67 -5.586 -6.43 1 98.88 90 TYR A N 1
ATOM 711 C CA . TYR A 1 90 ? 2.723 -4.84 -7.109 1 98.88 90 TYR A CA 1
ATOM 712 C C . TYR A 1 90 ? 3.002 -5.422 -8.484 1 98.88 90 TYR A C 1
ATOM 714 O O . TYR A 1 90 ? 2.902 -6.633 -8.688 1 98.88 90 TYR A O 1
ATOM 722 N N . LEU A 1 91 ? 3.336 -4.551 -9.391 1 98.62 91 LEU A N 1
ATOM 723 C CA . LEU A 1 91 ? 3.904 -4.941 -10.672 1 98.62 91 LEU A CA 1
ATOM 724 C C . LEU A 1 91 ? 5.41 -5.145 -10.562 1 98.62 91 LEU A C 1
ATOM 726 O O . LEU A 1 91 ? 6.125 -4.262 -10.078 1 98.62 91 LEU A O 1
ATOM 730 N N . CYS A 1 92 ? 5.852 -6.281 -10.992 1 98.38 92 CYS A N 1
ATOM 731 C CA . CYS A 1 92 ? 7.258 -6.645 -10.883 1 98.38 92 CYS A CA 1
ATOM 732 C C . CYS A 1 92 ? 7.812 -7.074 -12.234 1 98.38 92 CYS A C 1
ATOM 734 O O . CYS A 1 92 ? 7.098 -7.668 -13.047 1 98.38 92 CYS A O 1
ATOM 736 N N . GLU A 1 93 ? 9.047 -6.754 -12.367 1 96.75 93 GLU A N 1
ATOM 737 C CA . GLU A 1 93 ? 9.781 -7.266 -13.523 1 96.75 93 GLU A CA 1
ATOM 738 C C . GLU A 1 93 ? 10.789 -8.336 -13.109 1 96.75 93 GLU A C 1
ATOM 740 O O . GLU A 1 93 ? 11.547 -8.141 -12.156 1 96.75 93 GLU A O 1
ATOM 745 N N . LEU A 1 94 ? 10.781 -9.398 -13.875 1 97.31 94 LEU A N 1
ATOM 746 C CA . LEU A 1 94 ? 11.695 -10.484 -13.555 1 97.31 94 LEU A CA 1
ATOM 747 C C . LEU A 1 94 ? 13.141 -10.062 -13.789 1 97.31 94 LEU A C 1
ATOM 749 O O . LEU A 1 94 ? 13.461 -9.453 -14.82 1 97.31 94 LEU A O 1
ATOM 753 N N . GLU A 1 95 ? 13.953 -10.273 -12.859 1 96.62 95 GLU A N 1
ATOM 754 C CA . GLU A 1 95 ? 15.375 -9.969 -12.984 1 96.62 95 GLU A CA 1
ATOM 755 C C . GLU A 1 95 ? 16.203 -11.234 -13.211 1 96.62 95 GLU A C 1
ATOM 757 O O . GLU A 1 95 ? 16.984 -11.305 -14.148 1 96.62 95 GLU A O 1
ATOM 762 N N . GLU A 1 96 ? 15.969 -12.203 -12.336 1 96.44 96 GLU A N 1
ATOM 763 C CA . GLU A 1 96 ? 16.75 -13.438 -12.398 1 96.44 96 GLU A CA 1
ATOM 764 C C . GLU A 1 96 ? 15.922 -14.641 -11.945 1 96.44 96 GLU A C 1
ATOM 766 O O . GLU A 1 96 ? 15.062 -14.508 -11.062 1 96.44 96 GLU A O 1
ATOM 771 N N . GLY A 1 97 ? 16.25 -15.773 -12.609 1 96.12 97 GLY A N 1
ATOM 772 C CA . GLY A 1 97 ? 15.68 -17.031 -12.156 1 96.12 97 GLY A CA 1
ATOM 773 C C . GLY A 1 97 ? 14.617 -17.578 -13.086 1 96.12 97 GLY A C 1
ATOM 774 O O . GLY A 1 97 ? 14.078 -16.844 -13.922 1 96.12 97 GLY A O 1
ATOM 775 N N . GLU A 1 98 ? 14.453 -18.938 -12.977 1 97.19 98 GLU A N 1
ATOM 776 C CA . GLU A 1 98 ? 13.344 -19.641 -13.617 1 97.19 98 GLU A CA 1
ATOM 777 C C . GLU A 1 98 ? 12.352 -20.156 -12.586 1 97.19 98 GLU A C 1
ATOM 779 O O . GLU A 1 98 ? 12.703 -20.969 -11.734 1 97.19 98 GLU A O 1
ATOM 784 N N . PRO A 1 99 ? 11.141 -19.656 -12.68 1 98.31 99 PRO A N 1
ATOM 785 C CA . PRO A 1 99 ? 10.188 -20 -11.625 1 98.31 99 PRO A CA 1
ATOM 786 C C . PRO A 1 99 ? 9.891 -21.5 -11.57 1 98.31 99 PRO A C 1
ATOM 788 O O . PRO A 1 99 ? 9.781 -22.141 -12.609 1 98.31 99 PRO A O 1
ATOM 791 N N . PHE A 1 100 ? 9.789 -22.016 -10.406 1 98.19 100 PHE A N 1
ATOM 792 C CA . PHE A 1 100 ? 9.359 -23.375 -10.133 1 98.19 100 PHE A CA 1
ATOM 793 C C . PHE A 1 100 ? 8.68 -23.469 -8.766 1 98.19 100 PHE A C 1
ATOM 795 O O . PHE A 1 100 ? 8.75 -22.516 -7.973 1 98.19 100 PHE A O 1
ATOM 802 N N . ALA A 1 101 ? 7.992 -24.562 -8.516 1 97.75 101 ALA A N 1
ATOM 803 C CA . ALA A 1 101 ? 7.305 -24.734 -7.234 1 97.75 101 ALA A CA 1
ATOM 804 C C . ALA A 1 101 ? 8.297 -25.016 -6.113 1 97.75 101 ALA A C 1
ATOM 806 O O . ALA A 1 101 ? 8.359 -26.141 -5.598 1 97.75 101 ALA A O 1
ATOM 807 N N . LYS A 1 102 ? 8.961 -23.984 -5.672 1 97.62 102 LYS A N 1
ATOM 808 C CA . LYS A 1 102 ? 10.008 -24.109 -4.664 1 97.62 102 LYS A CA 1
ATOM 809 C C . LYS A 1 102 ? 9.422 -24.484 -3.307 1 97.62 102 LYS A C 1
ATOM 811 O O . LYS A 1 102 ? 10.062 -25.203 -2.531 1 97.62 102 LYS A O 1
ATOM 816 N N . SER A 1 103 ? 8.242 -24 -2.947 1 96.5 103 SER A N 1
ATOM 817 C CA . SER A 1 103 ? 7.504 -24.375 -1.75 1 96.5 103 SER A CA 1
ATOM 818 C C . SER A 1 103 ? 6.262 -25.203 -2.102 1 96.5 103 SER A C 1
ATOM 820 O O . SER A 1 103 ? 5.156 -24.656 -2.168 1 96.5 103 SER A O 1
ATOM 822 N N . PRO A 1 104 ? 6.395 -26.453 -2.186 1 94.5 104 PRO A N 1
ATOM 823 C CA . PRO A 1 104 ? 5.273 -27.297 -2.627 1 94.5 104 PRO A CA 1
ATOM 824 C C . PRO A 1 104 ? 4.09 -27.25 -1.665 1 94.5 104 PRO A C 1
ATOM 826 O O . PRO A 1 104 ? 2.965 -27.578 -2.049 1 94.5 104 PRO A O 1
ATOM 829 N N . GLU A 1 105 ? 4.34 -26.906 -0.409 1 94.06 105 GLU A N 1
ATOM 830 C CA . GLU A 1 105 ? 3.268 -26.781 0.575 1 94.06 105 GLU A CA 1
ATOM 831 C C . GLU A 1 105 ? 2.326 -25.641 0.236 1 94.06 105 GLU A C 1
ATOM 833 O O . GLU A 1 105 ? 1.15 -25.656 0.602 1 94.06 105 GLU A O 1
ATOM 838 N N . GLU A 1 106 ? 2.824 -24.703 -0.519 1 95.06 106 GLU A N 1
ATOM 839 C CA . GLU A 1 106 ? 2.037 -23.5 -0.835 1 95.06 106 GLU A CA 1
ATOM 840 C C . GLU A 1 106 ? 1.703 -23.453 -2.322 1 95.06 106 GLU A C 1
ATOM 842 O O . GLU A 1 106 ? 0.672 -22.891 -2.711 1 95.06 106 GLU A O 1
ATOM 847 N N . VAL A 1 107 ? 2.629 -24.016 -3.127 1 96.88 107 VAL A N 1
ATOM 848 C CA . VAL A 1 107 ? 2.525 -23.859 -4.574 1 96.88 107 VAL A CA 1
ATOM 849 C C . VAL A 1 107 ? 2.49 -25.25 -5.23 1 96.88 107 VAL A C 1
ATOM 851 O O . VAL A 1 107 ? 3.441 -26.016 -5.113 1 96.88 107 VAL A O 1
ATOM 854 N N . ASN A 1 108 ? 1.42 -25.5 -5.953 1 96.62 108 ASN A N 1
ATOM 855 C CA . ASN A 1 108 ? 1.271 -26.781 -6.641 1 96.62 108 ASN A CA 1
ATOM 856 C C . ASN A 1 108 ? 1.92 -26.75 -8.023 1 96.62 108 ASN A C 1
ATOM 858 O O . ASN A 1 108 ? 2.529 -27.734 -8.445 1 96.62 108 ASN A O 1
ATOM 862 N N . ALA A 1 109 ? 1.809 -25.641 -8.773 1 97.12 109 ALA A N 1
ATOM 863 C CA . ALA A 1 109 ? 2.336 -25.484 -10.125 1 97.12 109 ALA A CA 1
ATOM 864 C C . ALA A 1 109 ? 2.582 -24.016 -10.453 1 97.12 109 ALA A C 1
ATOM 866 O O . ALA A 1 109 ? 2.029 -23.125 -9.797 1 97.12 109 ALA A O 1
ATOM 867 N N . VAL A 1 110 ? 3.457 -23.812 -11.398 1 98.19 110 VAL A N 1
ATOM 868 C CA . VAL A 1 110 ? 3.836 -22.469 -11.836 1 98.19 110 VAL A CA 1
ATOM 869 C C . VAL A 1 110 ? 3.604 -22.328 -13.344 1 98.19 110 VAL A C 1
ATOM 871 O O . VAL A 1 110 ? 3.939 -23.234 -14.109 1 98.19 110 VAL A O 1
ATOM 874 N N . TYR A 1 111 ? 3.031 -21.219 -13.742 1 97.94 111 TYR A N 1
ATOM 875 C CA . TYR A 1 111 ? 2.715 -21 -15.148 1 97.94 111 TYR A CA 1
ATOM 876 C C . TYR A 1 111 ? 3.127 -19.594 -15.586 1 97.94 111 TYR A C 1
ATOM 878 O O . TYR A 1 111 ? 3.082 -18.656 -14.789 1 97.94 111 TYR A O 1
ATOM 886 N N . TRP A 1 112 ? 3.58 -19.531 -16.812 1 98.44 112 TRP A N 1
ATOM 887 C CA . TRP A 1 112 ? 3.547 -18.266 -17.531 1 98.44 112 TRP A CA 1
ATOM 888 C C . TRP A 1 112 ? 2.33 -18.188 -18.453 1 98.44 112 TRP A C 1
ATOM 890 O O . TRP A 1 112 ? 2.174 -19.016 -19.344 1 98.44 112 TRP A O 1
ATOM 900 N N . MET A 1 113 ? 1.46 -17.234 -18.172 1 98.44 113 MET A N 1
ATOM 901 C CA . MET A 1 113 ? 0.223 -17.141 -18.938 1 98.44 113 MET A CA 1
ATOM 902 C C . MET A 1 113 ? -0.008 -15.703 -19.406 1 98.44 113 MET A C 1
ATOM 904 O O . MET A 1 113 ? 0.326 -14.75 -18.703 1 98.44 113 MET A O 1
ATOM 908 N N . THR A 1 114 ? -0.556 -15.594 -20.641 1 98.31 114 THR A N 1
ATOM 909 C CA . THR A 1 114 ? -1.037 -14.289 -21.062 1 98.31 114 THR A CA 1
ATOM 910 C C . THR A 1 114 ? -2.277 -13.883 -20.266 1 98.31 114 THR A C 1
ATOM 912 O O . THR A 1 114 ? -2.906 -14.719 -19.625 1 98.31 114 THR A O 1
ATOM 915 N N . ALA A 1 115 ? -2.568 -12.617 -20.344 1 97.88 115 ALA A N 1
ATOM 916 C CA . ALA A 1 115 ? -3.787 -12.148 -19.688 1 97.88 115 ALA A CA 1
ATOM 917 C C . ALA A 1 115 ? -5.012 -12.891 -20.219 1 97.88 115 ALA A C 1
ATOM 919 O O . ALA A 1 115 ? -5.926 -13.211 -19.453 1 97.88 115 ALA A O 1
ATOM 920 N N . GLU A 1 116 ? -5.031 -13.148 -21.453 1 97.75 116 GLU A N 1
ATOM 921 C CA . GLU A 1 116 ? -6.137 -13.859 -22.094 1 97.75 116 GLU A CA 1
ATOM 922 C C . GLU A 1 116 ? -6.25 -15.281 -21.562 1 97.75 116 GLU A C 1
ATOM 924 O O . GLU A 1 116 ? -7.348 -15.75 -21.25 1 97.75 116 GLU A O 1
ATOM 929 N N . GLU A 1 117 ? -5.145 -15.938 -21.484 1 98.25 117 GLU A N 1
ATOM 930 C CA . GLU A 1 117 ? -5.129 -17.297 -20.938 1 98.25 117 GLU A CA 1
ATOM 931 C C . GLU A 1 117 ? -5.637 -17.328 -19.5 1 98.25 117 GLU A C 1
ATOM 933 O O . GLU A 1 117 ? -6.398 -18.219 -19.125 1 98.25 117 GLU A O 1
ATOM 938 N N . ILE A 1 118 ? -5.238 -16.359 -18.703 1 98.38 118 ILE A N 1
ATOM 939 C CA . ILE A 1 118 ? -5.676 -16.266 -17.312 1 98.38 118 ILE A CA 1
ATOM 940 C C . ILE A 1 118 ? -7.188 -16.062 -17.266 1 98.38 118 ILE A C 1
ATOM 942 O O . ILE A 1 118 ? -7.887 -16.734 -16.5 1 98.38 118 ILE A O 1
ATOM 946 N N . GLY A 1 119 ? -7.668 -15.148 -18.047 1 97.38 119 GLY A N 1
ATOM 947 C CA . GLY A 1 119 ? -9.086 -14.828 -18.078 1 97.38 119 GLY A CA 1
ATOM 948 C C . GLY A 1 119 ? -9.953 -16 -18.469 1 97.38 119 GLY A C 1
ATOM 949 O O . GLY A 1 119 ? -11.102 -16.125 -18.031 1 97.38 119 GLY A O 1
ATOM 950 N N . ASN A 1 120 ? -9.406 -16.938 -19.234 1 97.31 120 ASN A N 1
ATOM 951 C CA . ASN A 1 120 ? -10.18 -18.047 -19.781 1 97.31 120 ASN A CA 1
ATOM 952 C C . ASN A 1 120 ? -9.953 -19.328 -18.984 1 97.31 120 ASN A C 1
ATOM 954 O O . ASN A 1 120 ? -10.602 -20.359 -19.25 1 97.31 120 ASN A O 1
ATOM 958 N N . HIS A 1 121 ? -9.109 -19.25 -18.078 1 97.31 121 HIS A N 1
ATOM 959 C CA . HIS A 1 121 ? -8.789 -20.453 -17.328 1 97.31 121 HIS A CA 1
ATOM 960 C C . HIS A 1 121 ? -9.867 -20.766 -16.297 1 97.31 121 HIS A C 1
ATOM 962 O O . HIS A 1 121 ? -10.297 -19.875 -15.555 1 97.31 121 HIS A O 1
ATOM 968 N N . PRO A 1 122 ? -10.297 -21.953 -16.172 1 96.38 122 PRO A N 1
ATOM 969 C CA . PRO A 1 122 ? -11.422 -22.297 -15.305 1 96.38 122 PRO A CA 1
ATOM 970 C C . PRO A 1 122 ? -11.102 -22.109 -13.82 1 96.38 122 PRO A C 1
ATOM 972 O O . PRO A 1 122 ? -12.008 -21.984 -13 1 96.38 122 PRO A O 1
ATOM 975 N N . LYS A 1 123 ? -9.883 -22.141 -13.484 1 97.12 123 LYS A N 1
ATOM 976 C CA . LYS A 1 123 ? -9.492 -22.047 -12.078 1 97.12 123 LYS A CA 1
ATOM 977 C C . LYS A 1 123 ? -9.148 -20.609 -11.695 1 97.12 123 LYS A C 1
ATOM 979 O O . LYS A 1 123 ? -8.625 -20.359 -10.609 1 97.12 123 LYS A O 1
ATOM 984 N N . THR A 1 124 ? -9.391 -19.656 -12.555 1 97.88 124 THR A N 1
ATOM 985 C CA . THR A 1 124 ? -9.039 -18.25 -12.312 1 97.88 124 THR A CA 1
ATOM 986 C C . THR A 1 124 ? -10.141 -17.547 -11.531 1 97.88 124 THR A C 1
ATOM 988 O O . THR A 1 124 ? -11.266 -17.406 -12.016 1 97.88 124 THR A O 1
ATOM 991 N N . PRO A 1 125 ? -9.812 -17.109 -10.367 1 97.25 125 PRO A N 1
ATOM 992 C CA . PRO A 1 125 ? -10.812 -16.281 -9.688 1 97.25 125 PRO A CA 1
ATOM 993 C C . PRO A 1 125 ? -10.898 -14.875 -10.258 1 97.25 125 PRO A C 1
ATOM 995 O O . PRO A 1 125 ? -9.945 -14.398 -10.891 1 97.25 125 PRO A O 1
ATOM 998 N N . ILE A 1 126 ? -11.945 -14.195 -9.977 1 96.06 126 ILE A N 1
ATOM 999 C CA . ILE A 1 126 ? -12.203 -12.875 -10.555 1 96.06 126 ILE A CA 1
ATOM 1000 C C . ILE A 1 126 ? -11.164 -11.883 -10.055 1 96.06 126 ILE A C 1
ATOM 1002 O O . ILE A 1 126 ? -10.75 -10.984 -10.797 1 96.06 126 ILE A O 1
ATOM 1006 N N . TRP A 1 127 ? -10.719 -11.93 -8.789 1 96.69 127 TRP A N 1
ATOM 1007 C CA . TRP A 1 127 ? -9.766 -10.961 -8.258 1 96.69 127 TRP A CA 1
ATOM 1008 C C . TRP A 1 127 ? -8.414 -11.086 -8.953 1 96.69 127 TRP A C 1
ATOM 1010 O O . TRP A 1 127 ? -7.664 -10.109 -9.047 1 96.69 127 TRP A O 1
ATOM 1020 N N . LEU A 1 128 ? -8.078 -12.281 -9.414 1 98.31 128 LEU A N 1
ATOM 1021 C CA . LEU A 1 128 ? -6.852 -12.438 -10.188 1 98.31 128 LEU A CA 1
ATOM 1022 C C . LEU A 1 128 ? -6.957 -11.703 -11.523 1 98.31 128 LEU A C 1
ATOM 1024 O O . LEU A 1 128 ? -6.027 -11 -11.922 1 98.31 128 LEU A O 1
ATOM 1028 N N . ILE A 1 129 ? -8.062 -11.859 -12.188 1 98.06 129 ILE A N 1
ATOM 1029 C CA . ILE A 1 129 ? -8.297 -11.188 -13.461 1 98.06 129 ILE A CA 1
ATOM 1030 C C . ILE A 1 129 ? -8.203 -9.672 -13.266 1 98.06 129 ILE A C 1
ATOM 1032 O O . ILE A 1 129 ? -7.535 -8.984 -14.039 1 98.06 129 ILE A O 1
ATOM 1036 N N . ASP A 1 130 ? -8.828 -9.234 -12.234 1 98.19 130 ASP A N 1
ATOM 1037 C CA . ASP A 1 130 ? -8.828 -7.801 -11.945 1 98.19 130 ASP A CA 1
ATOM 1038 C C . ASP A 1 130 ? -7.406 -7.293 -11.719 1 98.19 130 ASP A C 1
ATOM 1040 O O . ASP A 1 130 ? -7.035 -6.227 -12.211 1 98.19 130 ASP A O 1
ATOM 1044 N N . SER A 1 131 ? -6.629 -8.023 -10.945 1 98.69 131 SER A N 1
ATOM 1045 C CA . SER A 1 131 ? -5.25 -7.637 -10.664 1 98.69 131 SER A CA 1
ATOM 1046 C C . SER A 1 131 ? -4.422 -7.586 -11.945 1 98.69 131 SER A C 1
ATOM 1048 O O . SER A 1 131 ? -3.645 -6.648 -12.148 1 98.69 131 SER A O 1
ATOM 1050 N N . ILE A 1 132 ? -4.59 -8.523 -12.805 1 98.56 132 ILE A N 1
ATOM 1051 C CA . ILE A 1 132 ? -3.832 -8.602 -14.047 1 98.56 132 ILE A CA 1
ATOM 1052 C C . ILE A 1 132 ? -4.23 -7.449 -14.969 1 98.56 132 ILE A C 1
ATOM 1054 O O . ILE A 1 132 ? -3.371 -6.82 -15.586 1 98.56 132 ILE A O 1
ATOM 1058 N N . LYS A 1 133 ? -5.465 -7.176 -15.039 1 97.69 133 LYS A N 1
ATOM 1059 C CA . LYS A 1 133 ? -5.941 -6.074 -15.875 1 97.69 133 LYS A CA 1
ATOM 1060 C C . LYS A 1 133 ? -5.355 -4.746 -15.414 1 97.69 133 LYS A C 1
ATOM 1062 O O . LYS A 1 133 ? -4.91 -3.938 -16.234 1 97.69 133 LYS A O 1
ATOM 1067 N N . GLU A 1 134 ? -5.398 -4.527 -14.125 1 98 134 GLU A N 1
ATOM 1068 C CA . GLU A 1 134 ? -4.84 -3.291 -13.586 1 98 134 GLU A CA 1
ATOM 1069 C C . GLU A 1 134 ? -3.332 -3.219 -13.82 1 98 134 GLU A C 1
ATOM 1071 O O . GLU A 1 134 ? -2.793 -2.148 -14.109 1 98 134 GLU A O 1
ATOM 1076 N N . ALA A 1 135 ? -2.67 -4.328 -13.672 1 98.19 135 ALA A N 1
ATOM 1077 C CA . ALA A 1 135 ? -1.233 -4.383 -13.93 1 98.19 135 ALA A CA 1
ATOM 1078 C C . ALA A 1 135 ? -0.929 -4.082 -15.391 1 98.19 135 ALA A C 1
ATOM 1080 O O . ALA A 1 135 ? 0.046 -3.391 -15.703 1 98.19 135 ALA A O 1
ATOM 1081 N N . GLU A 1 136 ? -1.753 -4.562 -16.25 1 97.06 136 GLU A N 1
ATOM 1082 C CA . GLU A 1 136 ? -1.582 -4.312 -17.672 1 97.06 136 GLU A CA 1
ATOM 1083 C C . GLU A 1 136 ? -1.72 -2.828 -18 1 97.06 136 GLU A C 1
ATOM 1085 O O . GLU A 1 136 ? -0.989 -2.299 -18.844 1 97.06 136 GLU A O 1
ATOM 1090 N N . LYS A 1 137 ? -2.658 -2.229 -17.422 1 95.25 137 LYS A N 1
ATOM 1091 C CA . LYS A 1 137 ? -2.84 -0.793 -17.625 1 95.25 137 LYS A CA 1
ATOM 1092 C C . LYS A 1 137 ? -1.582 -0.021 -17.234 1 95.25 137 LYS A C 1
ATOM 1094 O O . LYS A 1 137 ? -1.191 0.922 -17.938 1 95.25 137 LYS A O 1
ATOM 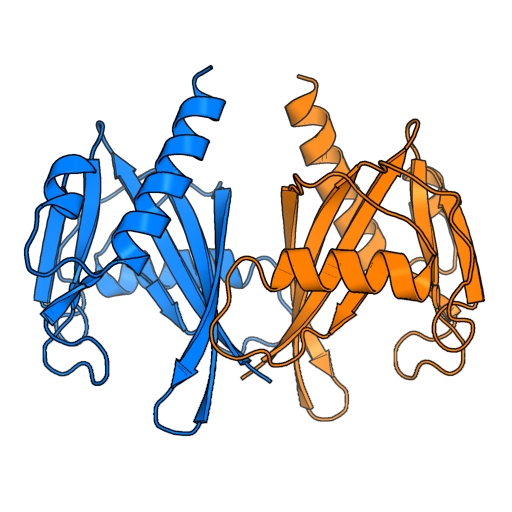1099 N N . LEU A 1 138 ? -0.995 -0.436 -16.156 1 94.38 138 LEU A N 1
ATOM 1100 C CA . LEU A 1 138 ? 0.222 0.218 -15.695 1 94.38 138 LEU A CA 1
ATOM 1101 C C . LEU A 1 138 ? 1.364 0.018 -16.688 1 94.38 138 LEU A C 1
ATOM 1103 O O . LEU A 1 138 ? 2.146 0.939 -16.938 1 94.38 138 LEU A O 1
ATOM 1107 N N . LEU A 1 139 ? 1.419 -1.164 -17.234 1 93.06 139 LEU A N 1
ATOM 1108 C CA . LEU A 1 139 ? 2.463 -1.478 -18.203 1 93.06 139 LEU A CA 1
ATOM 1109 C C . LEU A 1 139 ? 2.314 -0.622 -19.469 1 93.06 139 LEU A C 1
ATOM 1111 O O . LEU A 1 139 ? 3.307 -0.148 -20.016 1 93.06 139 LEU A O 1
ATOM 1115 N N . LYS A 1 140 ? 1.101 -0.488 -19.844 1 89.5 140 LYS A N 1
ATOM 1116 C CA . LYS A 1 140 ? 0.823 0.292 -21.047 1 89.5 140 LYS A CA 1
ATOM 1117 C C . LYS A 1 140 ? 1.191 1.759 -20.859 1 89.5 140 LYS A C 1
ATOM 1119 O O . LYS A 1 140 ? 1.663 2.418 -21.781 1 89.5 140 LYS A O 1
ATOM 1124 N N . ASN A 1 141 ? 1.03 2.273 -19.703 1 82.5 141 ASN A N 1
ATOM 1125 C CA . ASN A 1 141 ? 1.346 3.664 -19.406 1 82.5 141 ASN A CA 1
ATOM 1126 C C . ASN A 1 141 ? 2.852 3.902 -19.359 1 82.5 141 ASN A C 1
ATOM 1128 O O . ASN A 1 141 ? 3.312 5.023 -19.594 1 82.5 141 ASN A O 1
ATOM 1132 N N . LYS A 1 142 ? 3.58 2.885 -19.062 1 76.62 142 LYS A N 1
ATOM 1133 C CA . LYS A 1 142 ? 5.035 2.992 -19.031 1 76.62 142 LYS A CA 1
ATOM 1134 C C . LYS A 1 142 ? 5.617 3.01 -20.453 1 76.62 142 LYS A C 1
ATOM 1136 O O . LYS A 1 142 ? 6.652 3.635 -20.688 1 76.62 142 LYS A O 1
ATOM 1141 N N . THR A 1 143 ? 4.973 2.26 -21.281 1 66 143 THR A N 1
ATOM 1142 C CA . THR A 1 143 ? 5.504 2.143 -22.641 1 66 143 THR A CA 1
ATOM 1143 C C . THR A 1 143 ? 4.977 3.266 -23.531 1 66 143 THR A C 1
ATOM 1145 O O . THR A 1 143 ? 5.551 3.557 -24.578 1 66 143 THR A O 1
ATOM 1148 N N . ALA A 1 144 ? 3.979 4.02 -23.094 1 55.75 144 ALA A N 1
ATOM 1149 C CA . ALA A 1 144 ? 3.479 5.125 -23.906 1 55.75 144 ALA A CA 1
ATOM 1150 C C . ALA A 1 144 ? 4.281 6.398 -23.656 1 55.75 144 ALA A C 1
ATOM 1152 O O . ALA A 1 144 ? 4.816 6.598 -22.562 1 55.75 144 ALA A O 1
ATOM 1153 N N . MET B 1 1 ? -0.912 -8.992 12.922 1 95.56 1 MET B N 1
ATOM 1154 C CA . MET B 1 1 ? -1.883 -8.023 12.43 1 95.56 1 MET B CA 1
ATOM 1155 C C . MET B 1 1 ? -1.367 -6.598 12.602 1 95.56 1 MET B C 1
ATOM 1157 O O . MET B 1 1 ? -0.547 -6.336 13.484 1 95.56 1 MET B O 1
ATOM 1161 N N . PHE B 1 2 ? -1.758 -5.664 11.703 1 98.25 2 PHE B N 1
ATOM 1162 C CA . PHE B 1 2 ? -1.275 -4.289 11.688 1 98.25 2 PHE B CA 1
ATOM 1163 C C . PHE B 1 2 ? -2.439 -3.307 11.727 1 98.25 2 PHE B C 1
ATOM 1165 O O . PHE B 1 2 ? -3.496 -3.564 11.148 1 98.25 2 PHE B O 1
ATOM 1172 N N . TYR B 1 3 ? -2.248 -2.205 12.492 1 98.06 3 TYR B N 1
ATOM 1173 C CA . TYR B 1 3 ? -2.951 -1.011 12.039 1 98.06 3 TYR B CA 1
ATOM 1174 C C . TYR B 1 3 ? -2.387 -0.516 10.719 1 98.06 3 TYR B C 1
ATOM 1176 O O . TYR B 1 3 ? -1.17 -0.511 10.516 1 98.06 3 TYR B O 1
ATOM 1184 N N . VAL B 1 4 ? -3.26 -0.124 9.812 1 98.75 4 VAL B N 1
ATOM 1185 C CA . VAL B 1 4 ? -2.818 0.448 8.539 1 98.75 4 VAL B CA 1
ATOM 1186 C C . VAL B 1 4 ? -3.16 1.936 8.5 1 98.75 4 VAL B C 1
ATOM 1188 O O . VAL B 1 4 ? -4.328 2.314 8.625 1 98.75 4 VAL B O 1
ATOM 1191 N N . ASN B 1 5 ? -2.119 2.75 8.375 1 98.56 5 ASN B N 1
ATOM 1192 C CA . ASN B 1 5 ? -2.268 4.195 8.227 1 98.56 5 ASN B CA 1
ATOM 1193 C C . ASN B 1 5 ? -1.97 4.645 6.801 1 98.56 5 ASN B C 1
ATOM 1195 O O . ASN B 1 5 ? -1.129 4.055 6.121 1 98.56 5 ASN B O 1
ATOM 1199 N N . VAL B 1 6 ? -2.697 5.66 6.395 1 98.88 6 VAL B N 1
ATOM 1200 C CA . VAL B 1 6 ? -2.422 6.27 5.098 1 98.88 6 VAL B CA 1
ATOM 1201 C C . VAL B 1 6 ? -2.213 7.773 5.262 1 98.88 6 VAL B C 1
ATOM 1203 O O . VAL B 1 6 ? -2.881 8.414 6.078 1 98.88 6 VAL B O 1
ATOM 1206 N N . GLU B 1 7 ? -1.234 8.297 4.527 1 98.88 7 GLU B N 1
ATOM 1207 C CA . GLU B 1 7 ? -0.958 9.734 4.492 1 98.88 7 GLU B CA 1
ATOM 1208 C C . GLU B 1 7 ? -0.856 10.242 3.055 1 98.88 7 GLU B C 1
ATOM 1210 O O . GLU B 1 7 ? -0.494 9.484 2.148 1 98.88 7 GLU B O 1
ATOM 1215 N N . GLY B 1 8 ? -1.189 11.484 2.861 1 98.88 8 GLY B N 1
ATOM 1216 C CA . GLY B 1 8 ? -1.126 12.094 1.54 1 98.88 8 GLY B CA 1
ATOM 1217 C C . GLY B 1 8 ? -0.118 13.219 1.449 1 98.88 8 GLY B C 1
ATOM 1218 O O . GLY B 1 8 ? -0.223 14.211 2.176 1 98.88 8 GLY B O 1
ATOM 1219 N N . ALA B 1 9 ? 0.888 13.047 0.643 1 98.81 9 ALA B N 1
ATOM 1220 C CA . ALA B 1 9 ? 1.729 14.164 0.212 1 98.81 9 ALA B CA 1
ATOM 1221 C C . ALA B 1 9 ? 1.05 14.961 -0.895 1 98.81 9 ALA B C 1
ATOM 1223 O O . ALA B 1 9 ? 1.169 14.625 -2.076 1 98.81 9 ALA B O 1
ATOM 1224 N N . VAL B 1 10 ? 0.339 15.992 -0.527 1 98.69 10 VAL B N 1
ATOM 1225 C CA . VAL B 1 10 ? -0.421 16.812 -1.464 1 98.69 10 VAL B CA 1
ATOM 1226 C C . VAL B 1 10 ? 0.449 17.969 -1.966 1 98.69 10 VAL B C 1
ATOM 1228 O O . VAL B 1 10 ? 0.968 18.75 -1.171 1 98.69 10 VAL B O 1
ATOM 1231 N N . TYR B 1 11 ? 0.568 18.016 -3.225 1 97.12 11 TYR B N 1
ATOM 1232 C CA . TYR B 1 11 ? 1.455 19 -3.814 1 97.12 11 TYR B CA 1
ATOM 1233 C C . TYR B 1 11 ? 0.661 20.062 -4.574 1 97.12 11 TYR B C 1
ATOM 1235 O O . TYR B 1 11 ? -0.367 19.75 -5.184 1 97.12 11 TYR B O 1
ATOM 1243 N N . LYS B 1 12 ? 1.067 21.297 -4.473 1 94.12 12 LYS B N 1
ATOM 1244 C CA . LYS B 1 12 ? 0.543 22.422 -5.238 1 94.12 12 LYS B CA 1
ATOM 1245 C C . LYS B 1 12 ? 1.6 23.5 -5.406 1 94.12 12 LYS B C 1
ATOM 1247 O O . LYS B 1 12 ? 2.139 24.016 -4.422 1 94.12 12 LYS B O 1
ATOM 1252 N N . GLU B 1 13 ? 1.841 23.953 -6.688 1 91.81 13 GLU B N 1
ATOM 1253 C CA . GLU B 1 13 ? 2.734 25.078 -6.988 1 91.81 13 GLU B CA 1
ATOM 1254 C C . GLU B 1 13 ? 4.059 24.938 -6.242 1 91.81 13 GLU B C 1
ATOM 1256 O O . GLU B 1 13 ? 4.48 25.859 -5.543 1 91.81 13 GLU B O 1
ATOM 1261 N N . ASN B 1 14 ? 4.707 23.812 -6.234 1 92.38 14 ASN B N 1
ATOM 1262 C CA . ASN B 1 14 ? 6.027 23.5 -5.699 1 92.38 14 ASN B CA 1
ATOM 1263 C C . ASN B 1 14 ? 6.027 23.5 -4.176 1 92.38 14 ASN B C 1
ATOM 1265 O O . ASN B 1 14 ? 7.074 23.672 -3.547 1 92.38 14 ASN B O 1
ATOM 1269 N N . LYS B 1 15 ? 4.887 23.422 -3.568 1 97.75 15 LYS B N 1
ATOM 1270 C CA . LYS B 1 15 ? 4.777 23.328 -2.117 1 97.75 15 LYS B CA 1
ATOM 1271 C C . LYS B 1 15 ? 3.979 22.094 -1.709 1 97.75 15 LYS B C 1
ATOM 1273 O O . LYS B 1 15 ? 3.244 21.516 -2.52 1 97.75 15 LYS B O 1
ATOM 1278 N N . TRP B 1 16 ? 4.152 21.734 -0.499 1 98.62 16 TRP B N 1
ATOM 1279 C CA . TRP B 1 16 ? 3.502 20.578 0.089 1 98.62 16 TRP B CA 1
ATOM 1280 C C . TRP B 1 16 ? 2.531 20.984 1.191 1 98.62 16 TRP B C 1
ATOM 1282 O O . TRP B 1 16 ? 2.836 21.875 1.994 1 98.62 16 TRP B O 1
ATOM 1292 N N . LEU B 1 17 ? 1.364 20.344 1.209 1 98.75 17 LEU B N 1
ATOM 1293 C CA . LEU B 1 17 ? 0.422 20.547 2.307 1 98.75 17 LEU B CA 1
ATOM 1294 C C . LEU B 1 17 ? 0.89 19.812 3.559 1 98.75 17 LEU B C 1
ATOM 1296 O O . LEU B 1 17 ? 1.021 18.578 3.555 1 98.75 17 LEU B O 1
ATOM 1300 N N . VAL B 1 18 ? 1.146 20.531 4.605 1 98.56 18 VAL B N 1
ATOM 1301 C CA . VAL B 1 18 ? 1.614 20.016 5.883 1 98.56 18 VAL B CA 1
ATOM 1302 C C . VAL B 1 18 ? 0.726 20.516 7.012 1 98.56 18 VAL B C 1
ATOM 1304 O O . VAL B 1 18 ? 0.222 21.641 6.953 1 98.56 18 VAL B O 1
ATOM 1307 N N . ILE B 1 19 ? 0.542 19.688 7.988 1 98.5 19 ILE B N 1
ATOM 1308 C CA . ILE B 1 19 ? -0.261 20.109 9.133 1 98.5 19 ILE B CA 1
ATOM 1309 C C . ILE B 1 19 ? 0.579 20.047 10.406 1 98.5 19 ILE B C 1
ATOM 1311 O O . ILE B 1 19 ? 1.588 19.344 10.461 1 98.5 19 ILE B O 1
ATOM 1315 N N . GLU B 1 20 ? 0.228 20.812 11.352 1 97.06 20 GLU B N 1
ATOM 1316 C CA . GLU B 1 20 ? 0.677 20.641 12.727 1 97.06 20 GLU B CA 1
ATOM 1317 C C . GLU B 1 20 ? -0.334 19.828 13.539 1 97.06 20 GLU B C 1
ATOM 1319 O O . GLU B 1 20 ? -1.491 20.234 13.68 1 97.06 20 GLU B O 1
ATOM 1324 N N . ARG B 1 21 ? 0.092 18.688 14.039 1 94.31 21 ARG B N 1
ATOM 1325 C CA . ARG B 1 21 ? -0.812 17.828 14.789 1 94.31 21 ARG B CA 1
ATOM 1326 C C . ARG B 1 21 ? -1.241 18.484 16.094 1 94.31 21 ARG B C 1
ATOM 1328 O O . ARG B 1 21 ? -0.44 19.156 16.75 1 94.31 21 ARG B O 1
ATOM 1335 N N . SER B 1 22 ? -2.445 18.188 16.453 1 90.06 22 SER B N 1
ATOM 1336 C CA . SER B 1 22 ? -2.957 18.734 17.703 1 90.06 22 SER B CA 1
ATOM 1337 C C . SER B 1 22 ? -2.178 18.203 18.906 1 90.06 22 SER B C 1
ATOM 1339 O O . SER B 1 22 ? -1.704 17.062 18.891 1 90.06 22 SER B O 1
ATOM 1341 N N . LEU B 1 23 ? -2.113 19.016 19.953 1 82.69 23 LEU B N 1
ATOM 1342 C CA . LEU B 1 23 ? -1.388 18.625 21.156 1 82.69 23 LEU B CA 1
ATOM 1343 C C . LEU B 1 23 ? -2.082 17.469 21.859 1 82.69 23 LEU B C 1
ATOM 1345 O O . LEU B 1 23 ? -1.483 16.797 22.719 1 82.69 23 LEU B O 1
ATOM 1349 N N . LYS B 1 24 ? -3.293 17.344 21.609 1 76.88 24 LYS B N 1
ATOM 1350 C CA . LYS B 1 24 ? -4.094 16.297 22.234 1 76.88 24 LYS B CA 1
ATOM 1351 C C . LYS B 1 24 ? -3.744 14.922 21.656 1 76.88 24 LYS B C 1
ATOM 1353 O O . LYS B 1 24 ? -4.102 13.891 22.219 1 76.88 24 LYS B O 1
ATOM 1358 N N . GLU B 1 25 ? -2.912 15.07 20.609 1 68.81 25 GLU B N 1
ATOM 1359 C CA . GLU B 1 25 ? -2.531 13.812 19.984 1 68.81 25 GLU B CA 1
ATOM 1360 C C . GLU B 1 25 ? -1.386 13.141 20.734 1 68.81 25 GLU B C 1
ATOM 1362 O O . GLU B 1 25 ? -0.415 13.797 21.109 1 68.81 25 GLU B O 1
ATOM 1367 N N . GLY B 1 26 ? -1.421 11.953 21.266 1 64.62 26 GLY B N 1
ATOM 1368 C CA . GLY B 1 26 ? -0.496 11.188 22.094 1 64.62 26 GLY B CA 1
ATOM 1369 C C . GLY B 1 26 ? 0.919 11.18 21.547 1 64.62 26 GLY B C 1
ATOM 1370 O O . GLY B 1 26 ? 1.822 11.781 22.141 1 64.62 26 GLY B O 1
ATOM 1371 N N . HIS B 1 27 ? 1.282 10.586 20.562 1 59.03 27 HIS B N 1
ATOM 1372 C CA . HIS B 1 27 ? 2.646 10.195 20.219 1 59.03 27 HIS B CA 1
ATOM 1373 C C . HIS B 1 27 ? 3.367 11.305 19.469 1 59.03 27 HIS B C 1
ATOM 1375 O O . HIS B 1 27 ? 4.59 11.43 19.562 1 59.03 27 HIS B O 1
ATOM 1381 N N . ALA B 1 28 ? 2.645 12.266 18.828 1 69.06 28 ALA B N 1
ATOM 1382 C CA . ALA B 1 28 ? 3.314 13.25 17.969 1 69.06 28 ALA B CA 1
ATOM 1383 C C . ALA B 1 28 ? 2.623 14.602 18.047 1 69.06 28 ALA B C 1
ATOM 1385 O O . ALA B 1 28 ? 2.617 15.359 17.078 1 69.06 28 ALA B O 1
ATOM 1386 N N . GLY B 1 29 ? 2.189 14.727 19.219 1 81.19 29 GLY B N 1
ATOM 1387 C CA . GLY B 1 29 ? 1.494 15.992 19.375 1 81.19 29 GLY B CA 1
ATOM 1388 C C . GLY B 1 29 ? 2.4 17.203 19.188 1 81.19 29 GLY B C 1
ATOM 1389 O O . GLY B 1 29 ? 3.539 17.203 19.656 1 81.19 29 GLY B O 1
ATOM 1390 N N . GLY B 1 30 ? 1.962 18.203 18.234 1 89.5 30 GLY B N 1
ATOM 1391 C CA . GLY B 1 30 ? 2.686 19.438 18.031 1 89.5 30 GLY B CA 1
ATOM 1392 C C . GLY B 1 30 ? 3.688 19.359 16.891 1 89.5 30 GLY B C 1
ATOM 1393 O O . GLY B 1 30 ? 4.211 20.391 16.453 1 89.5 30 GLY B O 1
ATOM 1394 N N . LEU B 1 31 ? 3.924 18.188 16.391 1 95.56 31 LEU B N 1
ATOM 1395 C CA . LEU B 1 31 ? 4.863 18.016 15.289 1 95.56 31 LEU B CA 1
ATOM 1396 C C . LEU B 1 31 ? 4.16 18.188 13.945 1 95.56 31 LEU B C 1
ATOM 1398 O O . LEU B 1 31 ? 2.936 18.078 13.867 1 95.56 31 LEU B O 1
ATOM 1402 N N . LEU B 1 32 ? 4.98 18.516 12.93 1 98 32 LEU B N 1
ATOM 1403 C CA . LEU B 1 32 ? 4.469 18.578 11.562 1 98 32 LEU B CA 1
ATOM 1404 C C . LEU B 1 32 ? 4.254 17.172 11.008 1 98 32 LEU B C 1
ATOM 1406 O O . LEU B 1 32 ? 4.996 16.234 11.344 1 98 32 LEU B O 1
ATOM 1410 N N . SER B 1 33 ? 3.262 17.078 10.188 1 98.12 33 SER B N 1
ATOM 1411 C CA . SER B 1 33 ? 2.932 15.797 9.578 1 98.12 33 SER B CA 1
ATOM 1412 C C . SER B 1 33 ? 2.191 15.977 8.258 1 98.12 33 SER B C 1
ATOM 1414 O O . SER B 1 33 ? 1.726 17.078 7.949 1 98.12 33 SER B O 1
ATOM 1416 N N . LEU B 1 34 ? 2.193 14.945 7.48 1 98.75 34 LEU B N 1
ATOM 1417 C CA . LEU B 1 34 ? 1.235 14.867 6.383 1 98.75 34 LEU B CA 1
ATOM 1418 C C . LEU B 1 34 ? -0.173 14.609 6.91 1 98.75 34 LEU B C 1
ATOM 1420 O O . LEU B 1 34 ? -0.349 14.25 8.078 1 98.75 34 LEU B O 1
ATOM 1424 N N . VAL B 1 35 ? -1.163 14.875 6.051 1 98.56 35 VAL B N 1
ATOM 1425 C CA . VAL B 1 35 ? -2.547 14.586 6.406 1 98.56 35 VAL B CA 1
ATOM 1426 C C . VAL B 1 35 ? -2.838 13.102 6.188 1 98.56 35 VAL B C 1
ATOM 1428 O O . VAL B 1 35 ? -2.453 12.531 5.164 1 98.56 35 VAL B O 1
ATOM 1431 N N . GLY B 1 36 ? -3.492 12.469 7.098 1 98.31 36 GLY B N 1
ATOM 1432 C CA . GLY B 1 36 ? -3.816 11.055 6.953 1 98.31 36 GLY B CA 1
ATOM 1433 C C . GLY B 1 36 ? -4.566 10.492 8.148 1 98.31 36 GLY B C 1
ATOM 1434 O O . GLY B 1 36 ? -5.066 11.25 8.984 1 98.31 36 GLY B O 1
ATOM 1435 N N . GLY B 1 37 ? -4.707 9.164 8.164 1 97.94 37 GLY B N 1
ATOM 1436 C CA . GLY B 1 37 ? -5.438 8.5 9.234 1 97.94 37 GLY B CA 1
ATOM 1437 C C . GLY B 1 37 ? -5.406 6.988 9.125 1 97.94 37 GLY B C 1
ATOM 1438 O O . GLY B 1 37 ? -4.738 6.438 8.242 1 97.94 37 GLY B O 1
ATOM 1439 N N . THR B 1 38 ? -6.086 6.387 10.062 1 98 38 THR B N 1
ATOM 1440 C CA . THR B 1 38 ? -6.098 4.934 10.156 1 98 38 THR B CA 1
ATOM 1441 C C . THR B 1 38 ? -7.23 4.344 9.32 1 98 38 THR B C 1
ATOM 1443 O O . THR B 1 38 ? -8.344 4.867 9.32 1 98 38 THR B O 1
ATOM 1446 N N . VAL B 1 39 ? -6.891 3.27 8.555 1 98.69 39 VAL B N 1
ATOM 1447 C CA . VAL B 1 39 ? -7.887 2.564 7.758 1 98.69 39 VAL B CA 1
ATOM 1448 C C . VAL B 1 39 ? -8.875 1.85 8.68 1 98.69 39 VAL B C 1
ATOM 1450 O O . VAL B 1 39 ? -8.477 1.206 9.648 1 98.69 39 VAL B O 1
ATOM 1453 N N . GLU B 1 40 ? -10.109 2.047 8.406 1 96.94 40 GLU B N 1
ATOM 1454 C CA . GLU B 1 40 ? -11.164 1.364 9.148 1 96.94 40 GLU B CA 1
ATOM 1455 C C . GLU B 1 40 ? -11.633 0.113 8.422 1 96.94 40 GLU B C 1
ATOM 1457 O O . GLU B 1 40 ? -11.586 0.051 7.188 1 96.94 40 GLU B O 1
ATOM 1462 N N . ASN B 1 41 ? -12.141 -0.759 9.188 1 94.12 41 ASN B N 1
ATOM 1463 C CA . ASN B 1 41 ? -12.672 -1.982 8.594 1 94.12 41 ASN B CA 1
ATOM 1464 C C . ASN B 1 41 ? -13.914 -1.707 7.758 1 94.12 41 ASN B C 1
ATOM 1466 O O . ASN B 1 41 ? -14.859 -1.07 8.234 1 94.12 41 ASN B O 1
ATOM 1470 N N . GLU B 1 42 ? -13.883 -2.166 6.543 1 90.12 42 GLU B N 1
ATOM 1471 C CA . GLU B 1 42 ? -15.023 -1.96 5.652 1 90.12 42 GLU B CA 1
ATOM 1472 C C . GLU B 1 42 ? -15.469 -3.271 5.016 1 90.12 42 GLU B C 1
ATOM 1474 O O . GLU B 1 42 ? -16.406 -3.291 4.215 1 90.12 42 GLU B O 1
ATOM 1479 N N . GLY B 1 43 ? -14.883 -4.363 5.402 1 91.94 43 GLY B N 1
ATOM 1480 C CA . GLY B 1 43 ? -15.164 -5.617 4.723 1 91.94 43 GLY B CA 1
ATOM 1481 C C . GLY B 1 43 ? -14.578 -5.68 3.32 1 91.94 43 GLY B C 1
ATOM 1482 O O . GLY B 1 43 ? -13.445 -5.25 3.096 1 91.94 43 GLY B O 1
ATOM 1483 N N . ASP B 1 44 ? -15.359 -6.305 2.363 1 95.12 44 ASP B N 1
ATOM 1484 C CA . ASP B 1 44 ? -14.883 -6.453 0.992 1 95.12 44 ASP B CA 1
ATOM 1485 C C . ASP B 1 44 ? -14.961 -5.129 0.237 1 95.12 44 ASP B C 1
ATOM 1487 O O . ASP B 1 44 ? -16.047 -4.57 0.059 1 95.12 44 ASP B O 1
ATOM 1491 N N . SER B 1 45 ? -13.852 -4.66 -0.156 1 96.62 45 SER B N 1
ATOM 1492 C CA . SER B 1 45 ? -13.828 -3.404 -0.899 1 96.62 45 SER B CA 1
ATOM 1493 C C . SER B 1 45 ? -12.562 -3.289 -1.748 1 96.62 45 SER B C 1
ATOM 1495 O O . SER B 1 45 ? -11.664 -4.121 -1.643 1 96.62 45 SER B O 1
ATOM 1497 N N . LYS B 1 46 ? -12.609 -2.336 -2.699 1 97.75 46 LYS B N 1
ATOM 1498 C CA . LYS B 1 46 ? -11.461 -1.98 -3.529 1 97.75 46 LYS B CA 1
ATOM 1499 C C . LYS B 1 46 ? -10.945 -0.589 -3.18 1 97.75 46 LYS B C 1
ATOM 1501 O O . LYS B 1 46 ? -11.719 0.292 -2.799 1 97.75 46 LYS B O 1
ATOM 1506 N N . ASP B 1 47 ? -9.641 -0.404 -3.309 1 98.19 47 ASP B N 1
ATOM 1507 C CA . ASP B 1 47 ? -9 0.896 -3.158 1 98.19 47 ASP B CA 1
ATOM 1508 C C . ASP B 1 47 ? -9.289 1.498 -1.785 1 98.19 47 ASP B C 1
ATOM 1510 O O . ASP B 1 47 ? -9.586 2.689 -1.674 1 98.19 47 ASP B O 1
ATOM 1514 N N . ILE B 1 48 ? -9.273 0.634 -0.781 1 98.44 48 ILE B N 1
ATOM 1515 C CA . ILE B 1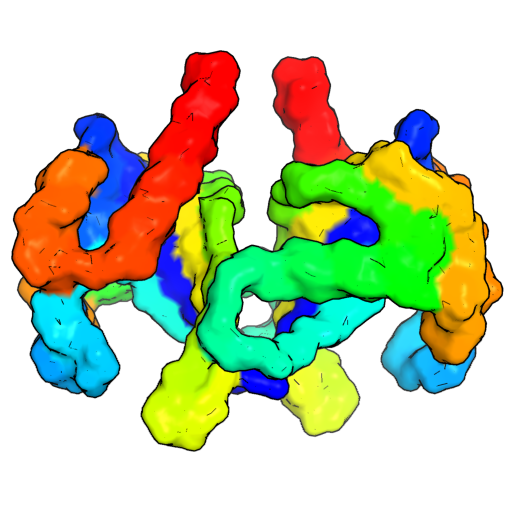 48 ? -9.633 1.073 0.563 1 98.44 48 ILE B CA 1
ATOM 1516 C C . ILE B 1 48 ? -8.609 2.094 1.062 1 98.44 48 ILE B C 1
ATOM 1518 O O . ILE B 1 48 ? -8.953 3.018 1.8 1 98.44 48 ILE B O 1
ATOM 1522 N N . LEU B 1 49 ? -7.352 1.983 0.641 1 98.81 49 LEU B N 1
ATOM 1523 C CA . LEU B 1 49 ? -6.309 2.906 1.072 1 98.81 49 LEU B CA 1
ATOM 1524 C C . LEU B 1 49 ? -6.555 4.305 0.512 1 98.81 49 LEU B C 1
ATOM 1526 O O . LEU B 1 49 ? -6.586 5.281 1.263 1 98.81 49 LEU B O 1
ATOM 1530 N N . GLU B 1 50 ? -6.77 4.352 -0.78 1 98.69 50 GLU B N 1
ATOM 1531 C CA . GLU B 1 50 ? -7.027 5.629 -1.435 1 98.69 50 GLU B CA 1
ATOM 1532 C C . GLU B 1 50 ? -8.32 6.258 -0.925 1 98.69 50 GLU B C 1
ATOM 1534 O O . GLU B 1 50 ? -8.383 7.469 -0.708 1 98.69 50 GLU B O 1
ATOM 1539 N N . ARG B 1 51 ? -9.344 5.477 -0.771 1 98.06 51 ARG B N 1
ATOM 1540 C CA . ARG B 1 51 ? -10.617 5.98 -0.282 1 98.06 51 ARG B CA 1
ATOM 1541 C C . ARG B 1 51 ? -10.484 6.535 1.132 1 98.06 51 ARG B C 1
ATOM 1543 O O . ARG B 1 51 ? -11.062 7.578 1.452 1 98.06 51 ARG B O 1
ATOM 1550 N N . THR B 1 52 ? -9.781 5.812 1.963 1 98.56 52 THR B N 1
ATOM 1551 C CA . THR B 1 52 ? -9.523 6.293 3.316 1 98.56 52 THR B CA 1
ATOM 1552 C C . THR B 1 52 ? -8.82 7.645 3.289 1 98.56 52 THR B C 1
ATOM 1554 O O . THR B 1 52 ? -9.211 8.57 4.004 1 98.56 52 THR B O 1
ATOM 1557 N N . LEU B 1 53 ? -7.812 7.773 2.439 1 98.75 53 LEU B N 1
ATOM 1558 C CA . LEU B 1 53 ? -7.035 9.008 2.377 1 98.75 53 LEU B CA 1
ATOM 1559 C C . LEU B 1 53 ? -7.902 10.172 1.917 1 98.75 53 LEU B C 1
ATOM 1561 O O . LEU B 1 53 ? -7.84 11.266 2.488 1 98.75 53 LEU B O 1
ATOM 1565 N N . ARG B 1 54 ? -8.734 9.906 0.912 1 98.44 54 ARG B N 1
ATOM 1566 C CA . ARG B 1 54 ? -9.625 10.953 0.432 1 98.44 54 ARG B CA 1
ATOM 1567 C C . ARG B 1 54 ? -10.562 11.43 1.542 1 98.44 54 ARG B C 1
ATOM 1569 O O . ARG B 1 54 ? -10.781 12.633 1.704 1 98.44 54 ARG B O 1
ATOM 1576 N N . ARG B 1 55 ? -11.109 10.523 2.238 1 97.75 55 ARG B N 1
ATOM 1577 C CA . ARG B 1 55 ? -12 10.859 3.35 1 97.75 55 ARG B CA 1
ATOM 1578 C C . ARG B 1 55 ? -11.258 11.68 4.406 1 97.75 55 ARG B C 1
ATOM 1580 O O . ARG B 1 55 ? -11.766 12.703 4.871 1 97.75 55 ARG B O 1
ATOM 1587 N N . GLU B 1 56 ? -10.055 11.234 4.781 1 98.5 56 GLU B N 1
ATOM 1588 C CA . GLU B 1 56 ? -9.273 11.906 5.816 1 98.5 56 GLU B CA 1
ATOM 1589 C C . GLU B 1 56 ? -8.898 13.32 5.391 1 98.5 56 GLU B C 1
ATOM 1591 O O . GLU B 1 56 ? -8.914 14.242 6.207 1 98.5 56 GLU B O 1
ATOM 1596 N N . LEU B 1 57 ? -8.508 13.523 4.129 1 98.75 57 LEU B N 1
ATOM 1597 C CA . LEU B 1 57 ? -8.141 14.844 3.611 1 98.75 57 LEU B CA 1
ATOM 1598 C C . LEU B 1 57 ? -9.32 15.805 3.705 1 98.75 57 LEU B C 1
ATOM 1600 O O . LEU B 1 57 ? -9.156 16.953 4.125 1 98.75 57 LEU B O 1
ATOM 1604 N N . PHE B 1 58 ? -10.469 15.289 3.371 1 98.56 58 PHE B N 1
ATOM 1605 C CA . PHE B 1 58 ? -11.664 16.125 3.445 1 98.56 58 PHE B CA 1
ATOM 1606 C C . PHE B 1 58 ? -12.039 16.406 4.895 1 98.56 58 PHE B C 1
ATOM 1608 O O . PHE B 1 58 ? -12.359 17.547 5.254 1 98.56 58 PHE B O 1
ATOM 1615 N N . GLU B 1 59 ? -12.039 15.414 5.723 1 98.31 59 GLU B N 1
ATOM 1616 C CA . GLU B 1 59 ? -12.469 15.516 7.113 1 98.31 59 GLU B CA 1
ATOM 1617 C C . GLU B 1 59 ? -11.531 16.422 7.91 1 98.31 59 GLU B C 1
ATOM 1619 O O . GLU B 1 59 ? -11.984 17.203 8.758 1 98.31 59 GLU B O 1
ATOM 1624 N N . GLU B 1 60 ? -10.227 16.328 7.664 1 98.31 60 GLU B N 1
ATOM 1625 C CA . GLU B 1 60 ? -9.258 16.984 8.531 1 98.31 60 GLU B CA 1
ATOM 1626 C C . GLU B 1 60 ? -8.93 18.391 8.023 1 98.31 60 GLU B C 1
ATOM 1628 O O . GLU B 1 60 ? -8.719 19.312 8.812 1 98.31 60 GLU B O 1
ATOM 1633 N N . VAL B 1 61 ? -8.883 18.562 6.605 1 98.69 61 VAL B N 1
ATOM 1634 C CA . VAL B 1 61 ? -8.367 19.844 6.117 1 98.69 61 VAL B CA 1
ATOM 1635 C C . VAL B 1 61 ? -9.25 20.359 4.98 1 98.69 61 VAL B C 1
ATOM 1637 O O . VAL B 1 61 ? -8.906 21.328 4.305 1 98.69 61 VAL B O 1
ATOM 1640 N N . GLY B 1 62 ? -10.289 19.719 4.609 1 98.56 62 GLY B N 1
ATOM 1641 C CA . GLY B 1 62 ? -11.352 20.234 3.76 1 98.56 62 GLY B CA 1
ATOM 1642 C C . GLY B 1 62 ? -10.992 20.234 2.285 1 98.56 62 GLY B C 1
ATOM 1643 O O . GLY B 1 62 ? -11.523 21.047 1.513 1 98.56 62 GLY B O 1
ATOM 1644 N N . VAL B 1 63 ? -10.086 19.359 1.825 1 98.38 63 VAL B N 1
ATOM 1645 C CA . VAL B 1 63 ? -9.672 19.422 0.426 1 98.38 63 VAL B CA 1
ATOM 1646 C C . VAL B 1 63 ? -10.062 18.141 -0.287 1 98.38 63 VAL B C 1
ATOM 1648 O O . VAL B 1 63 ? -10.258 17.109 0.354 1 98.38 63 VAL B O 1
ATOM 1651 N N . MET B 1 64 ? -10.195 18.281 -1.586 1 98 64 MET B N 1
ATOM 1652 C CA . MET B 1 64 ? -10.344 17.156 -2.502 1 98 64 MET B CA 1
ATOM 1653 C C . MET B 1 64 ? -9.133 17.031 -3.418 1 98 64 MET B C 1
ATOM 1655 O O . MET B 1 64 ? -8.586 18.031 -3.873 1 98 64 MET B O 1
ATOM 1659 N N . VAL B 1 65 ? -8.719 15.82 -3.643 1 98.12 65 VAL B N 1
ATOM 1660 C CA .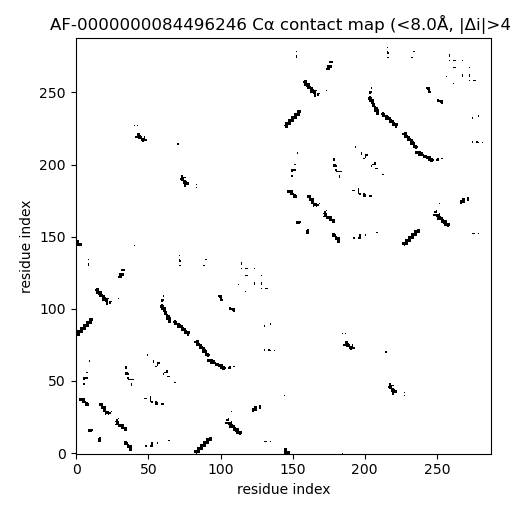 VAL B 1 65 ? -7.57 15.57 -4.508 1 98.12 65 VAL B CA 1
ATOM 1661 C C . VAL B 1 65 ? -8.016 14.82 -5.758 1 98.12 65 VAL B C 1
ATOM 1663 O O . VAL B 1 65 ? -9.117 14.266 -5.797 1 98.12 65 VAL B O 1
ATOM 1666 N N . GLN B 1 66 ? -7.164 14.812 -6.719 1 96.5 66 GLN B N 1
ATOM 1667 C CA . GLN B 1 66 ? -7.438 14.07 -7.945 1 96.5 66 GLN B CA 1
ATOM 1668 C C . GLN B 1 66 ? -7.625 12.578 -7.656 1 96.5 66 GLN B C 1
ATOM 1670 O O . GLN B 1 66 ? -7.062 12.055 -6.691 1 96.5 66 GLN B O 1
ATOM 1675 N N . GLU B 1 67 ? -8.398 11.977 -8.516 1 94.88 67 GLU B N 1
ATOM 1676 C CA . GLU B 1 67 ? -8.703 10.562 -8.352 1 94.88 67 GLU B CA 1
ATOM 1677 C C . GLU B 1 67 ? -7.43 9.719 -8.352 1 94.88 67 GLU B C 1
ATOM 1679 O O . GLU B 1 67 ? -7.285 8.805 -7.535 1 94.88 67 GLU B O 1
ATOM 1684 N N . LYS B 1 68 ? -6.578 10.062 -9.289 1 93.19 68 LYS B N 1
ATOM 1685 C CA . LYS B 1 68 ? -5.34 9.305 -9.398 1 93.19 68 LYS B CA 1
ATOM 1686 C C . LYS B 1 68 ? -4.352 9.695 -8.305 1 93.19 68 LYS B C 1
ATOM 1688 O O . LYS B 1 68 ? -4.023 10.875 -8.148 1 93.19 68 LYS B O 1
ATOM 1693 N N . MET B 1 69 ? -3.982 8.797 -7.512 1 97.19 69 MET B N 1
ATOM 1694 C CA . MET B 1 69 ? -2.932 8.938 -6.504 1 97.19 69 MET B CA 1
ATOM 1695 C C . MET B 1 69 ? -1.773 7.988 -6.797 1 97.19 69 MET B C 1
ATOM 1697 O O . MET B 1 69 ? -1.974 6.914 -7.371 1 97.19 69 MET B O 1
ATOM 1701 N N . GLU B 1 70 ? -0.635 8.43 -6.426 1 97.25 70 GLU B N 1
ATOM 1702 C CA . GLU B 1 70 ? 0.527 7.594 -6.707 1 97.25 70 GLU B CA 1
ATOM 1703 C C . GLU B 1 70 ? 1.191 7.121 -5.418 1 97.25 70 GLU B C 1
ATOM 1705 O O . GLU B 1 70 ? 1.505 7.93 -4.539 1 97.25 70 GLU B O 1
ATOM 1710 N N . TYR B 1 71 ? 1.382 5.828 -5.309 1 98.5 71 TYR B N 1
ATOM 1711 C CA . TYR B 1 71 ? 2.082 5.242 -4.172 1 98.5 71 TYR B CA 1
ATOM 1712 C C . TYR B 1 71 ? 3.488 5.812 -4.043 1 98.5 71 TYR B C 1
ATOM 1714 O O . TYR B 1 71 ? 4.23 5.879 -5.027 1 98.5 71 TYR B O 1
ATOM 1722 N N . VAL B 1 72 ? 3.883 6.191 -2.807 1 98.62 72 VAL B N 1
ATOM 1723 C CA . VAL B 1 72 ? 5.188 6.801 -2.582 1 98.62 72 VAL B CA 1
ATOM 1724 C C . VAL B 1 72 ? 6.09 5.828 -1.824 1 98.62 72 VAL B C 1
ATOM 1726 O O . VAL B 1 72 ? 7.145 5.43 -2.326 1 98.62 72 VAL B O 1
ATOM 1729 N N . ARG B 1 73 ? 5.648 5.465 -0.635 1 98.56 73 ARG B N 1
ATOM 1730 C CA . ARG B 1 73 ? 6.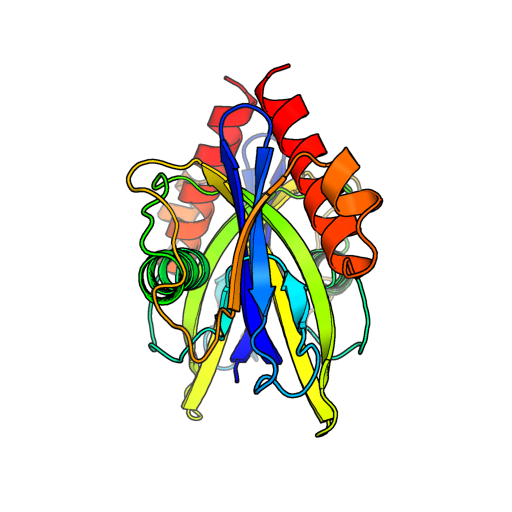473 4.617 0.219 1 98.56 73 ARG B CA 1
ATOM 1731 C C . ARG B 1 73 ? 5.648 4.008 1.349 1 98.56 73 ARG B C 1
ATOM 1733 O O . ARG B 1 73 ? 4.5 4.402 1.568 1 98.56 73 ARG B O 1
ATOM 1740 N N . ASN B 1 74 ? 6.234 3.053 2.008 1 98.75 74 ASN B N 1
ATOM 1741 C CA . ASN B 1 74 ? 5.648 2.51 3.227 1 98.75 74 ASN B CA 1
ATOM 1742 C C . ASN B 1 74 ? 6.699 2.291 4.309 1 98.75 74 ASN B C 1
ATOM 1744 O O . ASN B 1 74 ? 7.879 2.098 4.004 1 98.75 74 ASN B O 1
ATOM 1748 N N . THR B 1 75 ? 6.285 2.354 5.535 1 98.5 75 THR B N 1
ATOM 1749 C CA . THR B 1 75 ? 7.09 2.076 6.723 1 98.5 75 THR B CA 1
ATOM 1750 C C . THR B 1 75 ? 6.281 1.29 7.75 1 98.5 75 THR B C 1
ATOM 1752 O O . THR B 1 75 ? 5.051 1.274 7.703 1 98.5 75 THR B O 1
ATOM 1755 N N . SER B 1 76 ? 6.977 0.593 8.617 1 98.31 76 SER B N 1
ATOM 1756 C CA . SER B 1 76 ? 6.336 -0.034 9.766 1 98.31 76 SER B CA 1
ATOM 1757 C C . SER B 1 76 ? 6.965 0.436 11.07 1 98.31 76 SER B C 1
ATOM 1759 O O . SER B 1 76 ? 8.148 0.795 11.109 1 98.31 76 SER B O 1
ATOM 1761 N N . PHE B 1 77 ? 6.199 0.533 12.109 1 97.31 77 PHE B N 1
ATOM 1762 C CA . PHE B 1 77 ? 6.672 0.895 13.438 1 97.31 77 PHE B CA 1
ATOM 1763 C C . PHE B 1 77 ? 5.734 0.351 14.508 1 97.31 77 PHE B C 1
ATOM 1765 O O . PHE B 1 77 ? 4.641 -0.129 14.203 1 97.31 77 PHE B O 1
ATOM 1772 N N . LYS B 1 78 ? 6.242 0.427 15.773 1 95.62 78 LYS B N 1
ATOM 1773 C CA . LYS B 1 78 ? 5.469 -0.059 16.906 1 95.62 78 LYS B CA 1
ATOM 1774 C C . LYS B 1 78 ? 4.957 1.099 17.766 1 95.62 78 LYS B C 1
ATOM 1776 O O . LYS B 1 78 ? 5.684 2.062 18.016 1 95.62 78 LYS B O 1
ATOM 1781 N N . LEU B 1 79 ? 3.66 0.966 18.125 1 93.56 79 LEU B N 1
ATOM 1782 C CA . LEU B 1 79 ? 3.117 1.911 19.094 1 93.56 79 LEU B CA 1
ATOM 1783 C C . LEU B 1 79 ? 3.529 1.533 20.516 1 93.56 79 LEU B C 1
ATOM 1785 O O . LEU B 1 79 ? 4.062 0.445 20.734 1 93.56 79 LEU B O 1
ATOM 1789 N N . ASP B 1 80 ? 3.273 2.434 21.453 1 91.19 80 ASP B N 1
ATOM 1790 C CA . ASP B 1 80 ? 3.656 2.225 22.844 1 91.19 80 ASP B CA 1
ATOM 1791 C C . ASP B 1 80 ? 2.963 0.995 23.438 1 91.19 80 ASP B C 1
ATOM 1793 O O . ASP B 1 80 ? 3.525 0.306 24.281 1 91.19 80 ASP B O 1
ATOM 1797 N N . ASP B 1 81 ? 1.782 0.698 22.984 1 93.5 81 ASP B N 1
ATOM 1798 C CA . ASP B 1 81 ? 1.008 -0.413 23.531 1 93.5 81 ASP B CA 1
ATOM 1799 C C . ASP B 1 81 ? 1.413 -1.734 22.875 1 93.5 81 ASP B C 1
ATOM 1801 O O . ASP B 1 81 ? 0.805 -2.773 23.141 1 93.5 81 ASP B O 1
ATOM 1805 N N . GLY B 1 82 ? 2.328 -1.633 21.984 1 93.38 82 GLY B N 1
ATOM 1806 C CA . GLY B 1 82 ? 2.854 -2.836 21.359 1 93.38 82 GLY B CA 1
ATOM 1807 C C . GLY B 1 82 ? 2.24 -3.119 20 1 93.38 82 GLY B C 1
ATOM 1808 O O . GLY B 1 82 ? 2.709 -3.996 19.266 1 93.38 82 GLY B O 1
ATOM 1809 N N . SER B 1 83 ? 1.247 -2.359 19.609 1 95.38 83 SER B N 1
ATOM 1810 C CA . SER B 1 83 ? 0.603 -2.578 18.312 1 95.38 83 SER B CA 1
ATOM 1811 C C . SER B 1 83 ? 1.525 -2.188 17.172 1 95.38 83 SER B C 1
ATOM 1813 O O . SER B 1 83 ? 2.309 -1.243 17.281 1 95.38 83 SER B O 1
ATOM 1815 N N . GLU B 1 84 ? 1.427 -2.967 16.109 1 97.31 84 GLU B N 1
ATOM 1816 C CA . GLU B 1 84 ? 2.229 -2.701 14.922 1 97.31 84 GLU B CA 1
ATOM 1817 C C . GLU B 1 84 ? 1.448 -1.879 13.898 1 97.31 84 GLU B C 1
ATOM 1819 O O . GLU B 1 84 ? 0.251 -2.098 13.703 1 97.31 84 GLU B O 1
ATOM 1824 N N . VAL B 1 85 ? 2.186 -0.953 13.281 1 98.25 85 VAL B N 1
ATOM 1825 C CA . VAL B 1 85 ? 1.557 -0.078 12.297 1 98.25 85 VAL B CA 1
ATOM 1826 C C . VAL B 1 85 ? 2.311 -0.162 10.977 1 98.25 85 VAL B C 1
ATOM 1828 O O . VAL B 1 85 ? 3.543 -0.181 10.953 1 98.25 85 VAL B O 1
ATOM 1831 N N . ILE B 1 86 ? 1.6 -0.325 9.891 1 98.75 86 ILE B N 1
ATOM 1832 C CA . ILE B 1 86 ? 2.137 -0.027 8.57 1 98.75 86 ILE B CA 1
ATOM 1833 C C . ILE B 1 86 ? 1.577 1.305 8.07 1 98.75 86 ILE B C 1
ATOM 1835 O O . ILE B 1 86 ? 0.362 1.514 8.078 1 98.75 86 ILE B O 1
ATOM 1839 N N . ASP B 1 87 ? 2.479 2.205 7.762 1 98.69 87 ASP B N 1
ATOM 1840 C CA . ASP B 1 87 ? 2.105 3.508 7.219 1 98.69 87 ASP B CA 1
ATOM 1841 C C . ASP B 1 87 ? 2.396 3.586 5.723 1 98.69 87 ASP B C 1
ATOM 1843 O O . ASP B 1 87 ? 3.494 3.242 5.281 1 98.69 87 ASP B O 1
ATOM 1847 N N . ILE B 1 88 ? 1.399 3.996 4.957 1 98.94 88 ILE B N 1
ATOM 1848 C CA . ILE B 1 88 ? 1.537 4.109 3.508 1 98.94 88 ILE B CA 1
ATOM 1849 C C . ILE B 1 88 ? 1.3 5.555 3.078 1 98.94 88 ILE B C 1
ATOM 1851 O O . ILE B 1 88 ? 0.306 6.168 3.471 1 98.94 88 ILE B O 1
ATOM 1855 N N . VAL B 1 89 ? 2.229 6.09 2.262 1 98.94 89 VAL B N 1
ATOM 1856 C CA . VAL B 1 89 ? 2.154 7.477 1.806 1 98.94 89 VAL B CA 1
ATOM 1857 C C . VAL B 1 89 ? 1.834 7.512 0.313 1 98.94 89 VAL B C 1
ATOM 1859 O O . VAL B 1 89 ? 2.398 6.742 -0.468 1 98.94 89 VAL B O 1
ATOM 1862 N N . TYR B 1 90 ? 0.911 8.359 -0.088 1 98.88 90 TYR B N 1
ATOM 1863 C CA . TYR B 1 90 ? 0.568 8.594 -1.485 1 98.88 90 TYR B CA 1
ATOM 1864 C C . TYR B 1 90 ? 0.904 10.023 -1.897 1 98.88 90 TYR B C 1
ATOM 1866 O O . TYR B 1 90 ? 0.802 10.953 -1.089 1 98.88 90 TYR B O 1
ATOM 1874 N N . LEU B 1 91 ? 1.296 10.172 -3.123 1 98.62 91 LEU B N 1
ATOM 1875 C CA . LEU B 1 91 ? 1.387 11.477 -3.77 1 98.62 91 LEU B CA 1
ATOM 1876 C C . LEU B 1 91 ? 0.036 11.898 -4.34 1 98.62 91 LEU B C 1
ATOM 1878 O O . LEU B 1 91 ? -0.589 11.141 -5.086 1 98.62 91 LEU B O 1
ATOM 1882 N N . CYS B 1 92 ? -0.382 13.055 -3.963 1 98.31 92 CYS B N 1
ATOM 1883 C CA . CYS B 1 92 ? -1.688 13.555 -4.371 1 98.31 92 CYS B CA 1
ATOM 1884 C C . CYS B 1 92 ? -1.562 14.93 -5.023 1 98.31 92 CYS B C 1
ATOM 1886 O O . CYS B 1 92 ? -0.701 15.727 -4.645 1 98.31 92 CYS B O 1
ATOM 1888 N N . GLU B 1 93 ? -2.439 15.102 -5.934 1 96.56 93 GLU B N 1
ATOM 1889 C CA . GLU B 1 93 ? -2.578 16.438 -6.52 1 96.56 93 GLU B CA 1
ATOM 1890 C C . GLU B 1 93 ? -3.881 17.094 -6.082 1 96.56 93 GLU B C 1
ATOM 1892 O O . GLU B 1 93 ? -4.945 16.484 -6.133 1 96.56 93 GLU B O 1
ATOM 1897 N N . LEU B 1 94 ? -3.752 18.328 -5.695 1 97.19 94 LEU B N 1
ATOM 1898 C CA . LEU B 1 94 ? -4.934 19.062 -5.242 1 97.19 94 LEU B CA 1
ATOM 1899 C C . LEU B 1 94 ? -5.906 19.297 -6.395 1 97.19 94 LEU B C 1
ATOM 1901 O O . LEU B 1 94 ? -5.492 19.688 -7.484 1 97.19 94 LEU B O 1
ATOM 1905 N N . GLU B 1 95 ? -7.098 18.984 -6.195 1 96.44 95 GLU B N 1
ATOM 1906 C CA . GLU B 1 95 ? -8.133 19.203 -7.199 1 96.44 95 GLU B CA 1
ATOM 1907 C C . GLU B 1 95 ? -9 20.406 -6.84 1 96.44 95 GLU B C 1
ATOM 1909 O O . GLU B 1 95 ? -9.188 21.312 -7.664 1 96.44 95 GLU B O 1
ATOM 1914 N N . GLU B 1 96 ? -9.492 20.391 -5.602 1 96.31 96 GLU B N 1
ATOM 1915 C CA . GLU B 1 96 ? -10.398 21.453 -5.16 1 96.31 96 GLU B CA 1
ATOM 1916 C C . GLU B 1 96 ? -10.242 21.719 -3.668 1 96.31 96 GLU B C 1
ATOM 1918 O O . GLU B 1 96 ? -9.977 20.797 -2.889 1 96.31 96 GLU B O 1
ATOM 1923 N N . GLY B 1 97 ? -10.445 23.031 -3.369 1 95.94 97 GLY B N 1
ATOM 1924 C CA . GLY B 1 97 ? -10.508 23.406 -1.964 1 95.94 97 GLY B CA 1
ATOM 1925 C C . GLY B 1 97 ? -9.289 24.172 -1.495 1 95.94 97 GLY B C 1
ATOM 1926 O O . GLY B 1 97 ? -8.242 24.156 -2.146 1 95.94 97 GLY B O 1
ATOM 1927 N N . GLU B 1 98 ? -9.547 24.969 -0.404 1 97.12 98 GLU B N 1
ATOM 1928 C CA . GLU B 1 98 ? -8.477 25.625 0.344 1 97.12 98 GLU B CA 1
ATOM 1929 C C . GLU B 1 98 ? -8.305 25 1.726 1 97.12 98 GLU B C 1
ATOM 1931 O O . GLU B 1 98 ? -9.219 25.047 2.549 1 97.12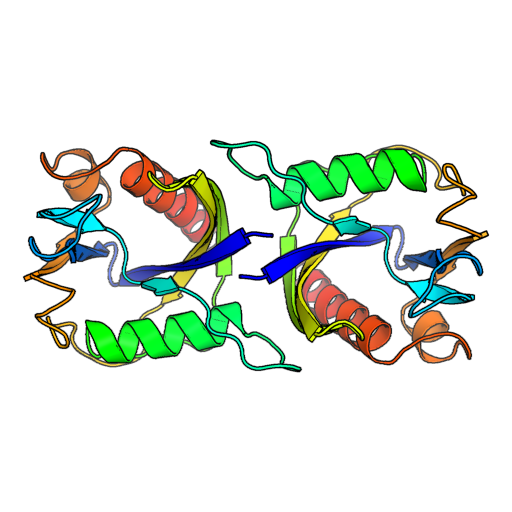 98 GLU B O 1
ATOM 1936 N N . PRO B 1 99 ? -7.141 24.438 1.949 1 98.25 99 PRO B N 1
ATOM 1937 C CA . PRO B 1 99 ? -6.969 23.703 3.199 1 98.25 99 PRO B CA 1
ATOM 1938 C C . PRO B 1 99 ? -7.109 24.578 4.438 1 98.25 99 PRO B C 1
ATOM 1940 O O . PRO B 1 99 ? -6.648 25.734 4.438 1 98.25 99 PRO B O 1
ATOM 1943 N N . PHE B 1 100 ? -7.738 24.078 5.422 1 98.12 100 PHE B N 1
ATOM 1944 C CA . PHE B 1 100 ? -7.852 24.688 6.742 1 98.12 100 PHE B CA 1
ATOM 1945 C C . PHE B 1 100 ? -8.016 23.625 7.816 1 98.12 100 PHE B C 1
ATOM 1947 O O . PHE B 1 100 ? -8.25 22.453 7.504 1 98.12 1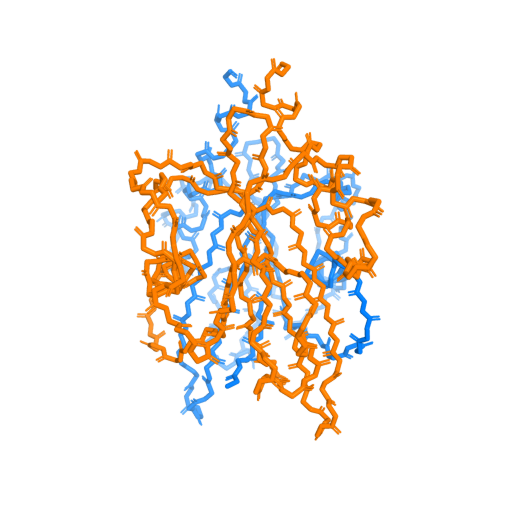00 PHE B O 1
ATOM 1954 N N . ALA B 1 101 ? -7.844 24 9.07 1 97.69 101 ALA B N 1
ATOM 1955 C CA . ALA B 1 101 ? -7.969 23.047 10.172 1 97.69 101 ALA B CA 1
ATOM 1956 C C . ALA B 1 101 ? -9.43 22.688 10.414 1 97.69 101 ALA B C 1
ATOM 1958 O O . ALA B 1 101 ? -10.016 23.078 11.43 1 97.69 101 ALA B O 1
ATOM 1959 N N . LYS B 1 102 ? -9.945 21.844 9.57 1 97.5 102 LYS B N 1
ATOM 1960 C CA . LYS B 1 102 ? -11.359 21.469 9.617 1 97.5 102 LYS B CA 1
ATOM 1961 C C . LYS B 1 102 ? -11.664 20.625 10.852 1 97.5 102 LYS B C 1
ATOM 1963 O O . LYS B 1 102 ? -12.758 20.703 11.414 1 97.5 102 LYS B O 1
ATOM 1968 N N . SER B 1 103 ? -10.758 19.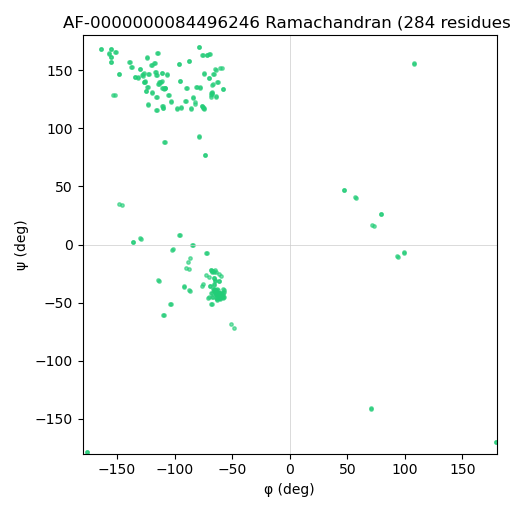766 11.273 1 96.44 103 SER B N 1
ATOM 1969 C CA . SER B 1 103 ? -10.844 19 12.508 1 96.44 103 SER B CA 1
ATOM 1970 C C . SER B 1 103 ? -9.844 19.5 13.547 1 96.44 103 SER B C 1
ATOM 1972 O O . SER B 1 103 ? -8.766 18.922 13.703 1 96.44 103 SER B O 1
ATOM 1974 N N . PRO B 1 104 ? -10.219 20.438 14.328 1 94.38 104 PRO B N 1
ATOM 1975 C CA . PRO B 1 104 ? -9.273 21.047 15.266 1 94.38 104 PRO B CA 1
ATOM 1976 C C . PRO B 1 104 ? -8.773 20.062 16.328 1 94.38 104 PRO B C 1
ATOM 1978 O O . PRO B 1 104 ? -7.734 20.281 16.938 1 94.38 104 PRO B O 1
ATOM 1981 N N . GLU B 1 105 ? -9.547 19 16.562 1 94 105 GLU B N 1
ATOM 1982 C CA . GLU B 1 105 ? -9.133 17.969 17.516 1 94 105 GLU B CA 1
ATOM 1983 C C . GLU B 1 105 ? -7.906 17.219 17.016 1 94 105 GLU B C 1
ATOM 1985 O O . GLU B 1 105 ? -7.129 16.688 17.828 1 94 105 GLU B O 1
ATOM 1990 N N . GLU B 1 106 ? -7.691 17.234 15.734 1 95 106 GLU B N 1
ATOM 1991 C CA . GLU B 1 106 ? -6.594 16.469 15.148 1 95 106 GLU B CA 1
ATOM 1992 C C . GLU B 1 106 ? -5.543 17.391 14.539 1 95 106 GLU B C 1
ATOM 1994 O O . GLU B 1 106 ? -4.363 17.047 14.492 1 95 106 GLU B O 1
ATOM 1999 N N . VAL B 1 107 ? -6.035 18.547 14.062 1 96.81 107 VAL B N 1
ATOM 2000 C CA . VAL B 1 107 ? -5.172 19.453 13.297 1 96.81 107 VAL B CA 1
ATOM 2001 C C . VAL B 1 107 ? -5.141 20.828 13.961 1 96.81 107 VAL B C 1
ATOM 2003 O O . VAL B 1 107 ? -6.172 21.484 14.078 1 96.81 107 VAL B O 1
ATOM 2006 N N . ASN B 1 108 ? -3.949 21.234 14.336 1 96.62 108 ASN B N 1
ATOM 2007 C CA . ASN B 1 108 ? -3.783 22.547 14.977 1 96.62 108 ASN B CA 1
ATOM 2008 C C . ASN B 1 108 ? -3.609 23.656 13.938 1 96.62 108 ASN B C 1
ATOM 2010 O O . ASN B 1 108 ? -4.137 24.75 14.109 1 96.62 108 ASN B O 1
ATOM 2014 N N . ALA B 1 109 ? -2.863 23.422 12.844 1 97.06 109 ALA B N 1
ATOM 2015 C CA . ALA B 1 109 ? -2.572 24.391 11.797 1 97.06 109 ALA B CA 1
ATOM 2016 C C . ALA B 1 109 ? -2.252 23.703 10.477 1 97.06 109 ALA B C 1
ATOM 2018 O O . ALA B 1 109 ? -1.916 22.516 10.453 1 97.06 109 ALA B O 1
ATOM 2019 N N . VAL B 1 110 ? -2.445 24.438 9.422 1 98.12 110 VAL B 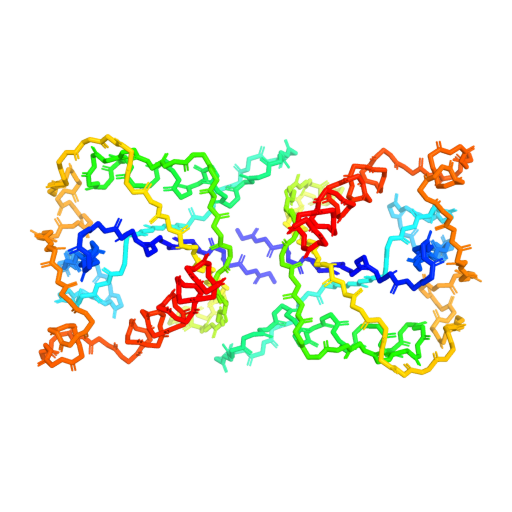N 1
ATOM 2020 C CA . VAL B 1 110 ? -2.209 23.953 8.07 1 98.12 110 VAL B CA 1
ATOM 2021 C C . VAL B 1 110 ? -1.217 24.859 7.355 1 98.12 110 VAL B C 1
ATOM 2023 O O . VAL B 1 110 ? -1.321 26.094 7.438 1 98.12 110 VAL B O 1
ATOM 2026 N N . TYR B 1 111 ? -0.259 24.281 6.664 1 97.88 111 TYR B N 1
ATOM 2027 C CA . TYR B 1 111 ? 0.773 25.047 5.973 1 97.88 111 TYR B CA 1
ATOM 2028 C C . TYR B 1 111 ? 0.996 24.516 4.562 1 97.88 111 TYR B C 1
ATOM 2030 O O . TYR B 1 111 ? 0.854 23.312 4.316 1 97.88 111 TYR B O 1
ATOM 2038 N N . TRP B 1 112 ? 1.264 25.438 3.691 1 98.38 112 TRP B N 1
ATOM 2039 C CA . TRP B 1 112 ? 1.967 25.094 2.459 1 98.38 112 TRP B CA 1
ATOM 2040 C C . TRP B 1 112 ? 3.457 25.391 2.58 1 98.38 112 TRP B C 1
ATOM 2042 O O . TRP B 1 112 ? 3.848 26.547 2.791 1 98.38 112 TRP B O 1
ATOM 2052 N N . MET B 1 113 ? 4.262 24.359 2.486 1 98.44 113 MET B N 1
ATOM 2053 C CA . MET B 1 113 ? 5.703 24.547 2.668 1 98.44 113 MET B CA 1
ATOM 2054 C C . MET B 1 113 ? 6.48 23.859 1.544 1 98.44 113 MET B C 1
ATOM 2056 O O . MET B 1 113 ? 6.074 22.812 1.05 1 98.44 113 MET B O 1
ATOM 2060 N N . THR B 1 114 ? 7.582 24.516 1.155 1 98.25 114 THR B N 1
ATOM 2061 C CA . THR B 1 114 ? 8.516 23.828 0.267 1 98.25 114 THR B CA 1
ATOM 2062 C C . THR B 1 114 ? 9.227 22.703 1.005 1 98.25 114 THR B C 1
ATOM 2064 O O . THR B 1 114 ? 9.211 22.656 2.236 1 98.25 114 THR B O 1
ATOM 2067 N N . ALA B 1 115 ? 9.812 21.844 0.195 1 97.81 115 ALA B N 1
ATOM 2068 C CA . ALA B 1 115 ? 10.602 20.781 0.807 1 97.81 115 ALA B CA 1
ATOM 2069 C C . ALA B 1 115 ? 11.703 21.344 1.696 1 97.81 115 ALA B C 1
ATOM 2071 O O . ALA B 1 115 ? 11.992 20.797 2.764 1 97.81 115 ALA B O 1
ATOM 2072 N N . GLU B 1 116 ? 12.297 22.375 1.285 1 97.69 116 GLU B N 1
ATOM 2073 C CA . GLU B 1 116 ? 13.359 23.031 2.043 1 97.69 116 GLU B CA 1
ATOM 2074 C C . GLU B 1 116 ? 12.844 23.578 3.367 1 97.69 116 GLU B C 1
ATOM 2076 O O . GLU B 1 116 ? 13.477 23.406 4.41 1 97.69 116 GLU B O 1
ATOM 2081 N N . GLU B 1 117 ? 11.727 24.234 3.311 1 98.25 117 GLU B N 1
ATOM 2082 C CA . GLU B 1 117 ? 11.109 24.75 4.523 1 98.25 117 GLU B CA 1
ATOM 2083 C C . GLU B 1 117 ? 10.789 23.641 5.512 1 98.25 117 GLU B C 1
ATOM 2085 O O . GLU B 1 117 ? 11.016 23.781 6.715 1 98.25 117 GLU B O 1
ATOM 2090 N N . ILE B 1 118 ? 10.281 22.516 5.016 1 98.31 118 ILE B N 1
ATOM 2091 C CA . ILE B 1 118 ? 9.961 21.375 5.852 1 98.31 118 ILE B CA 1
ATOM 2092 C C . ILE B 1 118 ? 11.234 20.828 6.504 1 98.31 118 ILE B C 1
ATOM 2094 O O . ILE B 1 118 ? 11.266 20.578 7.707 1 98.31 118 ILE B O 1
ATOM 2098 N N . GLY B 1 119 ? 12.25 20.672 5.723 1 97.31 119 GLY B N 1
ATOM 2099 C CA . GLY B 1 119 ? 13.508 20.141 6.207 1 97.31 119 GLY B CA 1
ATOM 2100 C C . GLY B 1 119 ? 14.148 21 7.285 1 97.31 119 GLY B C 1
ATOM 2101 O O . GLY B 1 119 ? 14.844 20.484 8.156 1 97.31 119 GLY B O 1
ATOM 2102 N N . ASN B 1 120 ? 13.852 22.281 7.316 1 97.25 120 ASN B N 1
ATOM 2103 C CA . ASN B 1 120 ? 14.5 23.219 8.219 1 97.25 120 ASN B CA 1
ATOM 2104 C C . ASN B 1 120 ? 13.602 23.562 9.406 1 97.25 120 ASN B C 1
ATOM 2106 O O . ASN B 1 120 ? 14.023 24.281 10.32 1 97.25 120 ASN B O 1
ATOM 2110 N N . HIS B 1 121 ? 12.469 23.078 9.352 1 97.31 121 HIS B N 1
ATOM 2111 C CA . HIS B 1 121 ? 11.531 23.438 10.414 1 97.31 121 HIS B CA 1
ATOM 2112 C C . HIS B 1 121 ? 11.82 22.641 11.688 1 97.31 121 HIS B C 1
ATOM 2114 O O . HIS B 1 121 ? 12.008 21.438 11.641 1 97.31 121 HIS B O 1
ATOM 2120 N N . PRO B 1 122 ? 11.812 23.25 12.805 1 96.31 122 PRO B N 1
ATOM 2121 C CA . PRO B 1 122 ? 12.219 22.594 14.055 1 96.31 122 PRO B CA 1
ATOM 2122 C C . PRO B 1 122 ? 11.234 21.516 14.492 1 96.31 122 PRO B C 1
ATOM 2124 O O . PRO B 1 122 ? 11.594 20.625 15.266 1 96.31 122 PRO B O 1
ATOM 2127 N N . LYS B 1 123 ? 10.047 21.578 14.055 1 97.06 123 LYS B N 1
ATOM 2128 C CA . LYS B 1 123 ? 9.031 20.625 14.477 1 97.06 123 LYS B CA 1
ATOM 2129 C C . LYS B 1 123 ? 8.898 19.484 13.477 1 97.06 123 LYS B C 1
ATOM 2131 O O . LYS B 1 123 ? 7.969 18.672 13.562 1 97.06 123 LYS B O 1
ATOM 2136 N N . THR B 1 124 ? 9.766 19.375 12.5 1 97.81 124 THR B N 1
ATOM 2137 C CA . THR B 1 124 ? 9.695 18.359 11.461 1 97.81 124 THR B CA 1
ATOM 2138 C C . THR B 1 124 ? 10.375 17.078 11.906 1 97.81 124 THR B C 1
ATOM 2140 O O . THR B 1 124 ? 11.586 17.047 12.133 1 97.81 124 THR B O 1
ATOM 2143 N N . PRO B 1 125 ? 9.625 16.047 11.992 1 97.19 125 PRO B N 1
ATOM 2144 C CA . PRO B 1 125 ? 10.297 14.773 12.25 1 97.19 125 PRO B CA 1
ATOM 2145 C C . PRO B 1 125 ? 10.992 14.211 11.016 1 97.19 125 PRO B C 1
ATOM 2147 O O . PRO B 1 125 ? 10.648 14.578 9.891 1 97.19 125 PRO B O 1
ATOM 2150 N N . ILE B 1 126 ? 11.867 13.289 11.203 1 96.06 126 ILE B N 1
ATOM 2151 C CA . ILE B 1 126 ? 12.695 12.75 10.133 1 96.06 126 ILE B CA 1
ATOM 2152 C C . ILE B 1 126 ? 11.82 11.992 9.133 1 96.06 126 ILE B C 1
ATOM 2154 O O . ILE B 1 126 ? 12.078 12.008 7.93 1 96.06 126 ILE B O 1
ATOM 2158 N N . TRP B 1 127 ? 10.797 11.258 9.562 1 96.75 127 TRP B N 1
ATOM 2159 C CA . TRP B 1 127 ? 9.969 10.469 8.656 1 96.75 127 TRP B CA 1
ATOM 2160 C C . TRP B 1 127 ? 9.18 11.367 7.711 1 96.75 127 TRP B C 1
ATOM 2162 O O . TRP B 1 127 ? 8.852 10.969 6.598 1 96.75 127 TRP B O 1
ATOM 2172 N N . LEU B 1 128 ? 8.859 12.57 8.156 1 98.31 128 LEU B N 1
ATOM 2173 C CA . LEU B 1 128 ? 8.203 13.516 7.258 1 98.31 128 LEU B CA 1
ATOM 2174 C C . LEU B 1 128 ? 9.148 13.945 6.141 1 98.31 128 LEU B C 1
ATOM 2176 O O . LEU B 1 128 ? 8.758 13.977 4.973 1 98.31 128 LEU B O 1
ATOM 2180 N N . ILE B 1 129 ? 10.367 14.258 6.488 1 98 129 ILE B N 1
ATOM 2181 C CA . ILE B 1 129 ? 11.375 14.641 5.504 1 98 129 ILE B CA 1
ATOM 2182 C C . ILE B 1 129 ? 11.555 13.523 4.484 1 98 129 ILE B C 1
ATOM 2184 O O . ILE B 1 129 ? 11.57 13.766 3.277 1 98 129 ILE B O 1
ATOM 2188 N N . ASP B 1 130 ? 11.656 12.344 4.992 1 98.25 130 ASP B N 1
ATOM 2189 C CA . ASP B 1 130 ? 11.852 11.188 4.125 1 98.25 130 ASP B CA 1
ATOM 2190 C C . ASP B 1 130 ? 10.688 11.031 3.154 1 98.25 130 ASP B C 1
ATOM 2192 O O . ASP B 1 130 ? 10.891 10.75 1.97 1 98.25 130 ASP B O 1
ATOM 2196 N N . SER B 1 131 ? 9.477 11.164 3.654 1 98.69 131 SER B N 1
ATOM 2197 C CA . SER B 1 131 ? 8.289 11.039 2.814 1 98.69 131 SER B CA 1
ATOM 2198 C C . SER B 1 131 ? 8.266 12.109 1.726 1 98.69 131 SER B C 1
ATOM 2200 O O . SER B 1 131 ? 7.961 11.812 0.568 1 98.69 131 SER B O 1
ATOM 2202 N N . ILE B 1 132 ? 8.625 13.312 2.064 1 98.5 132 ILE B N 1
ATOM 2203 C CA . ILE B 1 132 ? 8.617 14.422 1.12 1 98.5 132 ILE B CA 1
ATOM 2204 C C . ILE B 1 132 ? 9.695 14.203 0.058 1 98.5 132 ILE B C 1
ATOM 2206 O O . ILE B 1 132 ? 9.453 14.422 -1.132 1 98.5 132 ILE B O 1
ATOM 2210 N N . LYS B 1 133 ? 10.82 13.766 0.451 1 97.62 133 LYS B N 1
ATOM 2211 C CA . LYS B 1 133 ? 11.898 13.508 -0.492 1 97.62 133 LYS B CA 1
ATOM 2212 C C . LYS B 1 133 ? 11.5 12.438 -1.503 1 97.62 133 LYS B C 1
ATOM 2214 O O . LYS B 1 133 ? 11.75 12.578 -2.701 1 97.62 133 LYS B O 1
ATOM 2219 N N . GLU B 1 134 ? 10.93 11.375 -1.006 1 98 134 GLU B N 1
ATOM 2220 C CA . GLU B 1 134 ? 10.492 10.305 -1.896 1 98 134 GLU B CA 1
ATOM 2221 C C . GLU B 1 134 ? 9.391 10.789 -2.832 1 98 134 GLU B C 1
ATOM 2223 O O . GLU B 1 134 ? 9.344 10.406 -4 1 98 134 GLU B O 1
ATOM 2228 N N . ALA B 1 135 ? 8.492 11.57 -2.303 1 98.19 135 ALA B N 1
ATOM 2229 C CA . ALA B 1 135 ? 7.43 12.141 -3.125 1 98.19 135 ALA B CA 1
ATOM 2230 C C . ALA B 1 135 ? 8 13.047 -4.215 1 98.19 135 ALA B C 1
ATOM 2232 O O . ALA B 1 135 ? 7.52 13.039 -5.352 1 98.19 135 ALA B O 1
ATOM 2233 N N . GLU B 1 136 ? 8.992 13.789 -3.877 1 97 136 GLU B N 1
ATOM 2234 C CA . GLU B 1 136 ? 9.641 14.672 -4.84 1 97 136 GLU B CA 1
ATOM 2235 C C . GLU B 1 136 ? 10.281 13.875 -5.977 1 97 136 GLU B C 1
ATOM 2237 O O . GLU B 1 136 ? 10.227 14.289 -7.137 1 97 136 GLU B O 1
ATOM 2242 N N . LYS B 1 137 ? 10.898 12.836 -5.652 1 95.38 137 LYS B N 1
ATOM 2243 C CA . LYS B 1 137 ? 11.5 11.977 -6.672 1 95.38 137 LYS B CA 1
ATOM 2244 C C . LYS B 1 137 ? 10.445 11.492 -7.668 1 95.38 137 LYS B C 1
ATOM 2246 O O . LYS B 1 137 ? 10.703 11.453 -8.875 1 95.38 137 LYS B O 1
ATOM 2251 N N . LEU B 1 138 ? 9.328 11.148 -7.145 1 94.44 138 LEU B N 1
ATOM 2252 C CA . LEU B 1 138 ? 8.234 10.672 -7.992 1 94.44 138 LEU B CA 1
ATOM 2253 C C . LEU B 1 138 ? 7.754 11.781 -8.922 1 94.44 138 LEU B C 1
ATOM 2255 O O . LEU B 1 138 ? 7.449 11.523 -10.094 1 94.44 138 LEU B O 1
ATOM 2259 N N . LEU B 1 139 ? 7.695 12.984 -8.383 1 93 139 LEU B N 1
ATOM 2260 C CA . LEU B 1 139 ? 7.25 14.133 -9.18 1 93 139 LEU B CA 1
ATOM 2261 C C . LEU B 1 139 ? 8.219 14.414 -10.32 1 93 139 LEU B C 1
ATOM 2263 O O . LEU B 1 139 ? 7.797 14.727 -11.438 1 93 139 LEU B O 1
ATOM 2267 N N . LYS B 1 140 ? 9.445 14.289 -9.992 1 89.5 140 LYS B N 1
ATOM 2268 C CA . LYS B 1 140 ? 10.477 14.555 -10.992 1 89.5 140 LYS B CA 1
ATOM 2269 C C . LYS B 1 140 ? 10.422 13.523 -12.117 1 89.5 140 LYS B C 1
ATOM 2271 O O . LYS B 1 140 ? 10.664 13.852 -13.281 1 89.5 140 LYS B O 1
ATOM 2276 N N . ASN B 1 141 ? 10.102 12.312 -11.82 1 83.19 141 ASN B N 1
ATOM 2277 C CA . ASN B 1 141 ? 10.008 11.242 -12.805 1 83.19 141 ASN B CA 1
ATOM 2278 C C . ASN B 1 141 ? 8.805 11.43 -13.727 1 83.19 141 ASN B C 1
ATOM 2280 O O . ASN B 1 141 ? 8.797 10.938 -14.859 1 83.19 141 ASN B O 1
ATOM 2284 N N . LYS B 1 142 ? 7.801 12.062 -13.242 1 76.38 142 LYS B N 1
ATOM 2285 C CA . LYS B 1 142 ? 6.609 12.328 -14.039 1 76.38 142 LYS B CA 1
ATOM 2286 C C . LYS B 1 142 ? 6.852 13.445 -15.039 1 76.38 142 LYS B C 1
ATOM 2288 O O . LYS B 1 142 ? 6.266 13.461 -16.125 1 76.38 142 LYS B O 1
ATOM 2293 N N . THR B 1 143 ? 7.656 14.375 -14.617 1 66.62 143 THR B N 1
ATOM 2294 C CA . THR B 1 143 ? 7.883 15.547 -15.453 1 66.62 143 THR B CA 1
ATOM 2295 C C . THR B 1 143 ? 9.031 15.305 -16.422 1 66.62 143 THR B C 1
ATOM 2297 O O . THR B 1 143 ? 9.211 16.062 -17.391 1 66.62 143 THR B O 1
ATOM 2300 N N . ALA B 1 144 ? 9.773 14.258 -16.109 1 59.03 144 ALA B N 1
ATOM 2301 C CA . ALA B 1 144 ? 10.836 13.945 -17.062 1 59.03 144 ALA B CA 1
ATOM 2302 C C . ALA B 1 144 ? 10.289 13.133 -18.234 1 59.03 144 ALA B C 1
ATOM 2304 O O . ALA B 1 144 ? 9.422 12.273 -18.062 1 59.03 144 ALA B O 1
#

InterPro domains:
  IPR000086 NUDIX hydrolase domain [PF00293] (9-123)
  IPR000086 NUDIX hydrolase domain [PS51462] (1-135)
  IPR015797 NUDIX hydrolase-like domain superfamily [SSF55811] (5-126)